Protein AF-0000000080922733 (afdb_homodimer)

Radius of gyration: 19.93 Å; Cα contacts (8 Å, |Δi|>4): 270; chains: 2; bounding box: 51×80×42 Å

Organism: Vigna mungo (NCBI:txid3915)

Structure (mmCIF, N/CA/C/O backbone):
data_AF-0000000080922733-model_v1
#
loop_
_entity.id
_entity.type
_entity.pdbx_description
1 polymer 'Uncharacterized protein'
#
loop_
_atom_site.group_PDB
_atom_site.id
_atom_site.type_symbol
_atom_site.label_atom_id
_atom_site.label_alt_id
_atom_site.label_comp_id
_atom_site.label_asym_id
_atom_site.label_entity_id
_atom_site.label_seq_id
_atom_site.pdbx_PDB_ins_code
_atom_site.Cartn_x
_atom_site.Cartn_y
_atom_site.Cartn_z
_atom_site.occupancy
_atom_site.B_iso_or_equiv
_atom_site.auth_seq_id
_atom_site.auth_comp_id
_atom_site.auth_asym_id
_atom_site.auth_atom_id
_atom_site.pdbx_PDB_model_num
ATOM 1 N N . MET A 1 1 ? 20.281 39.688 25.516 1 29.5 1 MET A N 1
ATOM 2 C CA . MET A 1 1 ? 20.906 38.844 24.5 1 29.5 1 MET A CA 1
ATOM 3 C C . MET A 1 1 ? 20.141 37.531 24.344 1 29.5 1 MET A C 1
ATOM 5 O O . MET A 1 1 ? 20.609 36.594 23.656 1 29.5 1 MET A O 1
ATOM 9 N N . SER A 1 2 ? 19.109 37.156 25.078 1 28.48 2 SER A N 1
ATOM 10 C CA . SER A 1 2 ? 18.578 35.938 25.703 1 28.48 2 SER A CA 1
ATOM 11 C C . SER A 1 2 ? 17.719 35.156 24.719 1 28.48 2 SER A C 1
ATOM 13 O O . SER A 1 2 ? 17.828 33.938 24.609 1 28.48 2 SER A O 1
ATOM 15 N N . ASP A 1 3 ? 16.438 35.531 24.484 1 32.59 3 ASP A N 1
ATOM 16 C CA . ASP A 1 3 ? 15.188 34.844 24.172 1 32.59 3 ASP A CA 1
ATOM 17 C C . ASP A 1 3 ? 15.164 34.406 22.703 1 32.59 3 ASP A C 1
ATOM 19 O O . ASP A 1 3 ? 14.141 33.906 22.219 1 32.59 3 ASP A O 1
ATOM 23 N N . LEU A 1 4 ? 15.891 35.062 21.812 1 34.03 4 LEU A N 1
ATOM 24 C CA . LEU A 1 4 ? 15.945 34.875 20.359 1 34.03 4 LEU A CA 1
ATOM 25 C C . LEU A 1 4 ? 16.406 33.469 20.016 1 34.03 4 LEU A C 1
ATOM 27 O O . LEU A 1 4 ? 16.297 33.031 18.859 1 34.03 4 LEU A O 1
ATOM 31 N N . ASP A 1 5 ? 17.266 32.812 20.828 1 32.41 5 ASP A N 1
ATOM 32 C CA . ASP A 1 5 ? 17.938 31.562 20.5 1 32.41 5 ASP A CA 1
ATOM 33 C C . ASP A 1 5 ? 16.938 30.422 20.359 1 32.41 5 ASP A C 1
ATOM 35 O O . ASP A 1 5 ? 17.312 29.312 19.984 1 32.41 5 ASP A O 1
ATOM 39 N N . LYS A 1 6 ? 15.875 30.469 21.188 1 32.25 6 LYS A N 1
ATOM 40 C CA . LYS A 1 6 ? 14.992 29.312 21.25 1 32.25 6 LYS A CA 1
ATOM 41 C C . LYS A 1 6 ? 14.266 29.094 19.922 1 32.25 6 LYS A C 1
ATOM 43 O O . LYS A 1 6 ? 13.469 28.156 19.781 1 32.25 6 LYS A O 1
ATOM 48 N N . ARG A 1 7 ? 13.945 30.094 19.203 1 32.66 7 ARG A N 1
ATOM 49 C CA . ARG A 1 7 ? 13.07 30.031 18.047 1 32.66 7 ARG A CA 1
ATOM 50 C C . ARG A 1 7 ? 13.688 29.188 16.938 1 32.66 7 ARG A C 1
ATOM 52 O O . ARG A 1 7 ? 13.047 28.922 15.914 1 32.66 7 ARG A O 1
ATOM 59 N N . HIS A 1 8 ? 14.961 29.172 16.719 1 32.12 8 HIS A N 1
ATOM 60 C CA . HIS A 1 8 ? 15.617 28.656 15.523 1 32.12 8 HIS A CA 1
ATOM 61 C C . HIS A 1 8 ? 15.484 27.141 15.438 1 32.12 8 HIS A C 1
ATOM 63 O O . HIS A 1 8 ? 15.398 26.578 14.3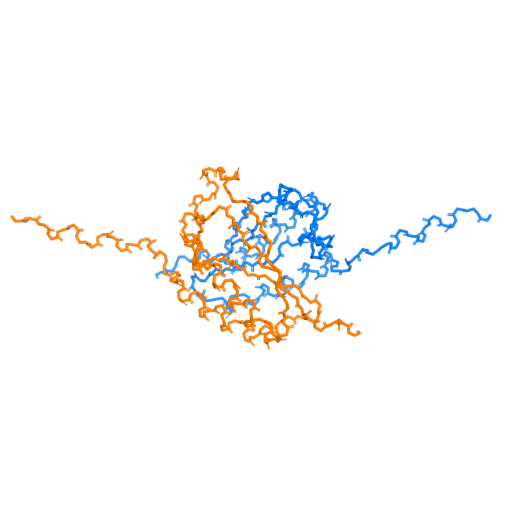44 1 32.12 8 HIS A O 1
ATOM 69 N N . GLU A 1 9 ? 15.953 26.438 16.516 1 30.59 9 GLU A N 1
ATOM 70 C CA . GLU A 1 9 ? 16.406 25.062 16.328 1 30.59 9 GLU A CA 1
ATOM 71 C C . GLU A 1 9 ? 15.242 24.156 15.961 1 30.59 9 GLU A C 1
ATOM 73 O O . GLU A 1 9 ? 15.398 22.938 15.898 1 30.59 9 GLU A O 1
ATOM 78 N N . LEU A 1 10 ? 14.039 24.484 16.375 1 28.78 10 LEU A N 1
ATOM 79 C CA . LEU A 1 10 ? 12.891 23.641 16.094 1 28.78 10 LEU A CA 1
ATOM 80 C C . LEU A 1 10 ? 12.766 23.359 14.594 1 28.78 10 LEU A C 1
ATOM 82 O O . LEU A 1 10 ? 11.719 22.922 14.125 1 28.78 10 LEU 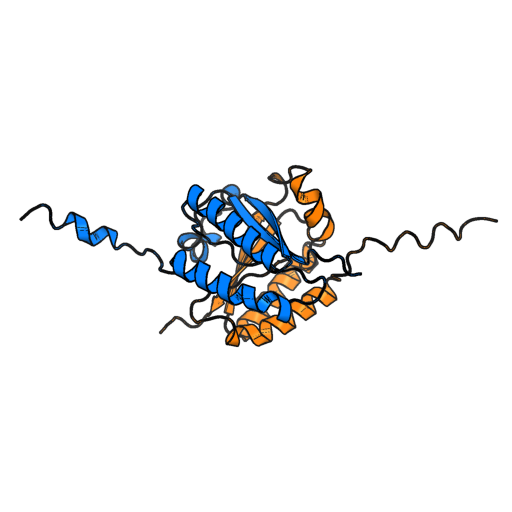A O 1
ATOM 86 N N . CYS A 1 11 ? 13.578 24.078 13.766 1 29.03 11 CYS A N 1
ATOM 87 C CA . CYS A 1 11 ? 13.57 23.844 12.328 1 29.03 11 CYS A CA 1
ATOM 88 C C . CYS A 1 11 ? 13.719 22.344 12.031 1 29.03 11 CYS A C 1
ATOM 90 O O . CYS A 1 11 ? 14.172 21.969 10.953 1 29.03 11 CYS A O 1
ATOM 92 N N . SER A 1 12 ? 14.078 21.656 13.188 1 30.2 12 SER A N 1
ATOM 93 C CA . SER A 1 12 ? 14.43 20.266 12.914 1 30.2 12 SER A CA 1
ATOM 94 C C . SER A 1 12 ? 13.711 19.75 11.68 1 30.2 12 SER A C 1
ATOM 96 O O . SER A 1 12 ? 12.703 20.312 11.25 1 30.2 12 SER A O 1
ATOM 98 N N . GLY A 1 13 ? 14.398 18.609 11.109 1 31.47 13 GLY A N 1
ATOM 99 C CA . GLY A 1 13 ? 14.297 17.656 10.023 1 31.47 13 GLY A CA 1
ATOM 100 C C . GLY A 1 13 ? 12.867 17.188 9.766 1 31.47 13 GLY A C 1
ATOM 101 O O . GLY A 1 13 ? 12.43 16.188 10.32 1 31.47 13 GLY A O 1
ATOM 102 N N . ILE A 1 14 ? 11.992 18 10.016 1 32.88 14 ILE A N 1
ATOM 103 C CA . ILE A 1 14 ? 10.656 17.75 9.484 1 32.88 14 ILE A CA 1
ATOM 104 C C . ILE A 1 14 ? 10.766 17.125 8.094 1 32.88 14 ILE A C 1
ATOM 106 O O . ILE A 1 14 ? 11.273 17.75 7.16 1 32.88 14 ILE A O 1
ATOM 110 N N . PHE A 1 15 ? 11.484 16.016 7.914 1 33.19 15 PHE A N 1
ATOM 111 C CA . PHE A 1 15 ? 11.445 15.289 6.648 1 33.19 15 PHE A CA 1
ATOM 112 C C . PHE A 1 15 ? 10.211 15.68 5.84 1 33.19 15 PHE A C 1
ATOM 114 O O . PHE A 1 15 ? 9.086 15.617 6.34 1 33.19 15 PHE A O 1
ATOM 121 N N . PHE A 1 16 ? 10.242 16.812 5.168 1 39 16 PHE A N 1
ATOM 122 C CA . PHE A 1 16 ? 9.461 17.469 4.129 1 39 16 PHE A CA 1
ATOM 123 C C . PHE A 1 16 ? 8.594 16.453 3.381 1 39 16 PHE A C 1
ATOM 125 O O . PHE A 1 16 ? 8.016 16.781 2.346 1 39 16 PHE A O 1
ATOM 132 N N . ASP A 1 17 ? 8.836 15.164 3.34 1 44.12 17 ASP A N 1
ATOM 133 C CA . ASP A 1 17 ? 7.641 14.602 2.715 1 44.12 17 ASP A CA 1
ATOM 134 C C . ASP A 1 17 ? 6.371 15.164 3.348 1 44.12 17 ASP A C 1
ATOM 136 O O . ASP A 1 17 ? 5.941 14.703 4.406 1 44.12 17 ASP A O 1
ATOM 140 N N . THR A 1 18 ? 6.402 16.531 3.635 1 52.38 18 THR A N 1
ATOM 141 C CA . THR A 1 18 ? 5.352 17.297 4.305 1 52.38 18 THR A CA 1
ATOM 142 C C . THR A 1 18 ? 3.994 16.625 4.113 1 52.38 18 THR A C 1
ATOM 144 O O . THR A 1 18 ? 3.807 15.844 3.178 1 52.38 18 THR A O 1
ATOM 147 N N . TYR A 1 19 ? 3.369 16.312 5.129 1 62.69 19 TYR A N 1
ATOM 148 C CA . TYR A 1 19 ? 2.012 15.781 5.141 1 62.69 19 TYR A CA 1
ATOM 149 C C . TYR A 1 19 ? 1.161 16.438 4.055 1 62.69 19 TYR A C 1
ATOM 151 O O . TYR A 1 19 ? 0.518 15.742 3.264 1 62.69 19 TYR A O 1
ATOM 159 N N . GLY A 1 20 ? 1.438 17.734 3.971 1 70.06 20 GLY A N 1
ATOM 160 C CA . GLY A 1 20 ? 0.595 18.406 3 1 70.06 20 GLY A CA 1
ATOM 161 C C . GLY A 1 20 ? 0.943 18.062 1.564 1 70.06 20 GLY A C 1
ATOM 162 O O . GLY A 1 20 ? 0.058 17.781 0.757 1 70.06 20 GLY A O 1
ATOM 163 N N . GLU A 1 21 ? 2.277 18.031 1.292 1 78.62 21 GLU A N 1
ATOM 164 C CA . GLU A 1 21 ? 2.691 17.734 -0.076 1 78.62 21 GLU A CA 1
ATOM 165 C C . GLU A 1 21 ? 2.357 16.297 -0.455 1 78.62 21 GLU A C 1
ATOM 167 O O . GLU A 1 21 ? 1.939 16.031 -1.583 1 78.62 21 GLU A O 1
ATOM 172 N N . TYR A 1 22 ? 2.502 15.406 0.479 1 85.56 22 TYR A N 1
ATOM 173 C CA . TYR A 1 22 ? 2.211 14.008 0.198 1 85.56 22 TYR A CA 1
ATOM 174 C C . TYR A 1 22 ? 0.722 13.805 -0.059 1 85.56 22 TYR A C 1
ATOM 176 O O . TYR A 1 22 ? 0.339 13.125 -1.019 1 85.56 22 TYR A O 1
ATOM 184 N N . TYR A 1 23 ? -0.026 14.484 0.727 1 90.94 23 TYR A N 1
ATOM 185 C CA . TYR A 1 23 ? -1.468 14.391 0.534 1 90.94 23 TYR A CA 1
ATOM 186 C C . TYR A 1 23 ? -1.872 14.906 -0.841 1 90.94 23 TYR A C 1
ATOM 188 O O . TYR A 1 23 ? -2.668 14.273 -1.54 1 90.94 23 TYR A O 1
ATOM 196 N N . ASP A 1 24 ? -1.317 16.031 -1.16 1 90.62 24 ASP A N 1
ATOM 197 C CA . ASP A 1 24 ? -1.648 16.625 -2.455 1 90.62 24 ASP A CA 1
ATOM 198 C C . ASP A 1 24 ? -1.228 15.703 -3.6 1 90.62 24 ASP A C 1
ATOM 200 O O . ASP A 1 24 ? -1.956 15.555 -4.582 1 90.62 24 ASP A O 1
ATOM 204 N N . ASP A 1 25 ? -0.077 15.133 -3.5 1 88.06 25 ASP A N 1
ATOM 205 C CA . ASP A 1 25 ? 0.406 14.203 -4.516 1 88.06 25 ASP A CA 1
ATOM 206 C C . ASP A 1 25 ? -0.518 12.992 -4.633 1 88.06 25 ASP A C 1
ATOM 208 O O . ASP A 1 25 ? -0.833 12.547 -5.738 1 88.06 25 ASP A O 1
ATOM 212 N N . LEU A 1 26 ? -0.953 12.438 -3.516 1 92 26 LEU A N 1
ATOM 213 C CA . LEU A 1 26 ? -1.878 11.305 -3.502 1 92 26 LEU A CA 1
ATOM 214 C C . LEU A 1 26 ? -3.201 11.68 -4.16 1 92 26 LEU A C 1
ATOM 216 O O . LEU A 1 26 ? -3.727 10.93 -4.984 1 92 26 LEU A O 1
ATOM 220 N N . ARG A 1 27 ? -3.643 12.828 -3.797 1 92.69 27 ARG A N 1
ATOM 221 C CA . ARG A 1 27 ? -4.914 13.297 -4.34 1 92.69 27 ARG A CA 1
ATOM 222 C C . ARG A 1 27 ? -4.84 13.453 -5.855 1 92.69 27 ARG A C 1
ATOM 224 O O . ARG A 1 27 ? -5.758 13.039 -6.57 1 92.69 27 ARG A O 1
ATOM 231 N N . GLU A 1 28 ? -3.809 14.047 -6.32 1 91.25 28 GLU A N 1
ATOM 232 C CA . GLU A 1 28 ? -3.621 14.203 -7.758 1 91.25 28 GLU A CA 1
ATOM 233 C C . GLU A 1 28 ? -3.555 12.844 -8.453 1 91.25 28 GLU A C 1
ATOM 235 O O . GLU A 1 28 ? -4.184 12.641 -9.492 1 91.25 28 GLU A O 1
ATOM 240 N N . PHE A 1 29 ? -2.795 11.953 -7.953 1 91.06 29 PHE A N 1
ATOM 241 C CA . PHE A 1 29 ? -2.701 10.617 -8.523 1 91.06 29 PHE A CA 1
ATOM 242 C C . PHE A 1 29 ? -4.07 9.953 -8.586 1 91.06 29 PHE A C 1
ATOM 244 O O . PHE A 1 29 ? -4.418 9.32 -9.586 1 91.06 29 PHE A O 1
ATOM 251 N N . HIS A 1 30 ? -4.844 10.102 -7.52 1 94.75 30 HIS A N 1
ATOM 252 C CA . HIS A 1 30 ? -6.133 9.422 -7.414 1 94.75 30 HIS A CA 1
ATOM 253 C C . HIS A 1 30 ? -7.094 9.898 -8.5 1 94.75 30 HIS A C 1
ATOM 255 O O . HIS A 1 30 ? -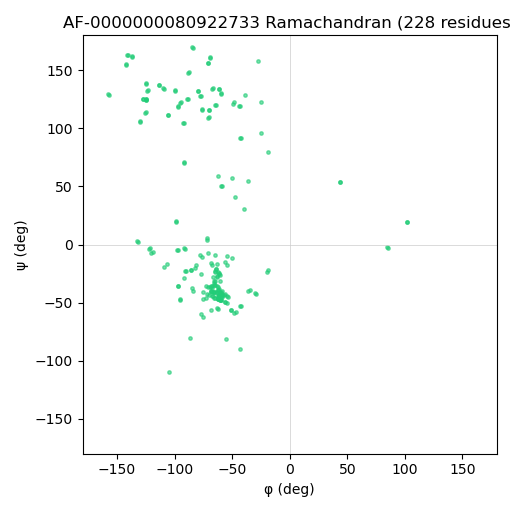7.953 9.133 -8.945 1 94.75 30 HIS A O 1
ATOM 261 N N . GLN A 1 31 ? -6.914 11.109 -8.961 1 94.81 31 GLN A N 1
ATOM 262 C CA . GLN A 1 31 ? -7.75 11.594 -10.055 1 94.81 31 GLN A CA 1
ATOM 263 C C . GLN A 1 31 ? -7.562 10.734 -11.305 1 94.81 31 GLN A C 1
ATOM 265 O O . GLN A 1 31 ? -8.469 10.633 -12.133 1 94.81 31 GLN A O 1
ATOM 270 N N . HIS A 1 32 ? -6.445 10.086 -11.445 1 91.62 32 HIS A N 1
ATOM 271 C CA . HIS A 1 32 ? -6.141 9.266 -12.617 1 91.62 32 HIS A CA 1
ATOM 272 C C . HIS A 1 32 ? -6.422 7.793 -12.344 1 91.62 32 HIS A C 1
ATOM 274 O O . HIS A 1 32 ? -6.363 6.969 -13.25 1 91.62 32 HIS A O 1
ATOM 280 N N . LEU A 1 33 ? -6.777 7.457 -11.18 1 92.19 33 LEU A N 1
ATOM 281 C CA . LEU A 1 33 ? -6.957 6.07 -10.766 1 92.19 33 LEU A CA 1
ATOM 282 C C . LEU A 1 33 ? -8.016 5.383 -11.617 1 92.19 33 LEU A C 1
ATOM 284 O O . LEU A 1 33 ? -7.824 4.25 -12.07 1 92.19 33 LEU A O 1
ATOM 288 N N . PRO A 1 34 ? -9.148 6.016 -11.977 1 92.5 34 PRO A N 1
ATOM 289 C CA . PRO A 1 34 ? -10.172 5.359 -12.789 1 92.5 34 PRO A CA 1
ATOM 290 C C . PRO A 1 34 ? -9.664 4.949 -14.172 1 92.5 34 PRO A C 1
ATOM 292 O O . PRO A 1 34 ? -10.18 3.998 -14.766 1 92.5 34 PRO A O 1
ATOM 295 N N . THR A 1 35 ? -8.617 5.621 -14.664 1 91.31 35 THR A N 1
ATOM 296 C CA . THR A 1 35 ? -8.055 5.301 -15.969 1 91.31 35 THR A CA 1
ATOM 297 C C . THR A 1 35 ? -6.938 4.266 -15.836 1 91.31 35 THR A C 1
ATOM 299 O O . THR A 1 35 ? -6.672 3.51 -16.766 1 91.31 35 THR A O 1
ATOM 302 N N . LEU A 1 36 ? -6.391 4.18 -14.742 1 87.31 36 LEU A N 1
ATOM 303 C CA . LEU A 1 36 ? -5.207 3.346 -14.555 1 87.31 36 LEU A CA 1
ATOM 304 C C . LEU A 1 36 ? -5.586 1.979 -14 1 87.31 36 LEU A C 1
ATOM 306 O O . LEU A 1 36 ? -4.996 0.963 -14.367 1 87.31 36 LEU A O 1
ATOM 310 N N . LEU A 1 37 ? -6.598 1.971 -13.148 1 87.38 37 LEU A N 1
ATOM 311 C CA . LEU A 1 37 ? -6.965 0.719 -12.492 1 87.38 37 LEU A CA 1
ATOM 312 C C . LEU A 1 37 ? -7.984 -0.051 -13.32 1 87.38 37 LEU A C 1
ATOM 314 O O . LEU A 1 37 ? -9.031 0.488 -13.68 1 87.38 37 LEU A O 1
ATOM 318 N N . LYS A 1 38 ? -7.676 -1.231 -13.602 1 83.06 38 LYS A N 1
ATOM 319 C CA . LYS A 1 38 ? -8.602 -2.07 -14.352 1 83.06 38 LYS A CA 1
ATOM 320 C C . LYS A 1 38 ? -9.828 -2.432 -13.516 1 83.06 38 LYS A C 1
ATOM 322 O O . LYS A 1 38 ? -9.758 -2.443 -12.281 1 83.06 38 LYS A O 1
ATOM 327 N N . PRO A 1 39 ? -10.898 -2.848 -14.219 1 81.88 39 PRO A N 1
ATOM 328 C CA . PRO A 1 39 ? -12.055 -3.33 -13.461 1 81.88 39 PRO A CA 1
ATOM 329 C C . PRO A 1 39 ? -11.711 -4.527 -12.57 1 81.88 39 PRO A C 1
ATOM 331 O O . PRO A 1 39 ? -11.031 -5.457 -13.016 1 81.88 39 PRO A O 1
ATOM 334 N N . GLY A 1 40 ? -12.086 -4.387 -11.391 1 77.44 40 GLY A N 1
ATOM 335 C CA . GLY A 1 40 ? -11.828 -5.473 -10.461 1 77.44 40 GLY A CA 1
ATOM 336 C C . GLY A 1 40 ? -10.453 -5.41 -9.836 1 77.44 40 GLY A C 1
ATOM 337 O O . GLY A 1 40 ? -10.102 -6.254 -9 1 77.44 40 GLY A O 1
ATOM 338 N N . GLY A 1 41 ? -9.742 -4.398 -10.312 1 81.69 41 GLY A N 1
ATOM 339 C CA . GLY A 1 41 ? -8.398 -4.262 -9.766 1 81.69 41 GLY A CA 1
ATOM 340 C C . GLY A 1 41 ? -8.383 -3.791 -8.328 1 81.69 41 GLY A C 1
ATOM 341 O O . GLY A 1 41 ? -9.367 -3.223 -7.844 1 81.69 41 GLY A O 1
ATOM 342 N N . ILE A 1 42 ? -7.258 -4.117 -7.59 1 87.06 42 ILE A N 1
ATOM 343 C CA . ILE A 1 42 ? -7.031 -3.701 -6.211 1 87.06 42 ILE A CA 1
ATOM 344 C C . ILE A 1 42 ? -5.918 -2.66 -6.164 1 87.06 42 ILE A C 1
ATOM 346 O O . ILE A 1 42 ? -4.902 -2.797 -6.852 1 87.06 42 ILE A O 1
ATOM 350 N N . TYR A 1 43 ? -6.211 -1.671 -5.434 1 90.38 43 TYR A N 1
ATOM 351 C CA . TYR A 1 43 ? -5.258 -0.576 -5.309 1 90.38 43 TYR A CA 1
ATOM 352 C C . TYR A 1 43 ? -4.914 -0.314 -3.846 1 90.38 43 TYR A C 1
ATOM 354 O O . TYR A 1 43 ? -5.785 -0.397 -2.973 1 90.38 43 TYR A O 1
ATOM 362 N N . SER A 1 44 ? -3.631 -0.059 -3.561 1 93.81 44 SER A N 1
ATOM 363 C CA . SER A 1 44 ? -3.137 0.405 -2.27 1 93.81 44 SER A CA 1
ATOM 364 C C . SER A 1 44 ? -2.098 1.509 -2.438 1 93.81 44 SER A C 1
ATOM 366 O O . SER A 1 44 ? -1.642 1.773 -3.553 1 93.81 44 SER A O 1
ATOM 368 N N . PHE A 1 45 ? -1.87 2.225 -1.433 1 93.56 45 PHE A N 1
ATOM 369 C CA . PHE A 1 45 ? -0.857 3.271 -1.397 1 93.56 45 PHE A CA 1
ATOM 370 C C . PHE A 1 45 ? -0.137 3.283 -0.054 1 93.56 45 PHE A C 1
ATOM 372 O O . PHE A 1 45 ? -0.581 2.643 0.9 1 93.56 45 PHE A O 1
ATOM 379 N N . PHE A 1 46 ? 1.011 3.941 -0.014 1 92.56 46 PHE A N 1
ATOM 380 C CA . PHE A 1 46 ? 1.697 4.086 1.264 1 92.56 46 PHE A CA 1
ATOM 381 C C . PHE A 1 46 ? 0.939 5.039 2.18 1 92.56 46 PHE A C 1
ATOM 383 O O . PHE A 1 46 ? 0.808 6.227 1.877 1 92.56 46 PHE A O 1
ATOM 390 N N . ASN A 1 47 ? 0.499 4.473 3.229 1 92.62 47 ASN A N 1
ATOM 391 C CA . ASN A 1 47 ? -0.284 5.293 4.148 1 92.62 47 ASN A CA 1
ATOM 392 C C . ASN A 1 47 ? 0.595 5.922 5.227 1 92.62 47 ASN A C 1
ATOM 394 O O . ASN A 1 47 ? 0.491 5.574 6.402 1 92.62 47 ASN A O 1
ATOM 398 N N . GLY A 1 48 ? 1.376 6.879 4.727 1 89 48 GLY A N 1
ATOM 399 C CA . GLY A 1 48 ? 2.236 7.633 5.629 1 89 48 GLY A CA 1
ATOM 400 C C . GLY A 1 48 ? 1.654 8.977 6.023 1 89 48 GLY A C 1
ATOM 401 O O . GLY A 1 48 ? 2.389 9.883 6.418 1 89 48 GLY A O 1
ATOM 402 N N . LEU A 1 49 ? 0.317 9.141 5.871 1 91.44 49 LEU A N 1
ATOM 403 C CA . LEU A 1 49 ? -0.335 10.406 6.176 1 91.44 49 LEU A CA 1
ATOM 404 C C . LEU A 1 49 ? -0.231 10.727 7.664 1 91.44 49 LEU A C 1
ATOM 406 O O . LEU A 1 49 ? -0.75 9.984 8.5 1 91.44 49 LEU A O 1
ATOM 410 N N . CYS A 1 50 ? 0.386 11.828 7.992 1 89.19 50 CYS A N 1
ATOM 411 C CA . CYS A 1 50 ? 0.57 12.266 9.375 1 89.19 50 CYS A CA 1
ATOM 412 C C . CYS A 1 50 ? 0.998 11.102 10.258 1 89.19 50 CYS A C 1
ATOM 414 O O . CYS A 1 50 ? 0.411 10.867 11.312 1 89.19 50 CYS A O 1
ATOM 416 N N . GLY A 1 51 ? 2.025 10.398 9.938 1 85.69 51 GLY A N 1
ATOM 417 C CA . GLY A 1 51 ? 2.451 9.141 10.539 1 85.69 51 GLY A CA 1
ATOM 418 C C . GLY A 1 51 ? 3.014 9.312 11.938 1 85.69 51 GLY A C 1
ATOM 419 O O . GLY A 1 51 ? 3.398 8.336 12.578 1 85.69 51 GLY A O 1
ATOM 420 N N . SER A 1 52 ? 2.99 10.508 12.5 1 84.5 52 SER A N 1
ATOM 421 C CA . SER A 1 52 ? 3.486 10.742 13.852 1 84.5 52 SER A CA 1
ATOM 422 C C . SER A 1 52 ? 2.393 11.32 14.742 1 84.5 52 SER A C 1
ATOM 424 O O . SER A 1 52 ? 2.613 11.539 15.938 1 84.5 52 SER A O 1
ATOM 426 N N . ASN A 1 53 ? 1.275 11.555 14.141 1 89.75 53 ASN A N 1
ATOM 427 C CA . ASN A 1 53 ? 0.142 12.117 14.867 1 89.75 53 ASN A CA 1
ATOM 428 C C . ASN A 1 53 ? -1.132 11.312 14.633 1 89.75 53 ASN A C 1
ATOM 430 O O . ASN A 1 53 ? -1.762 11.438 13.578 1 89.75 53 ASN A O 1
ATOM 434 N N . ALA A 1 54 ? -1.538 10.578 15.586 1 90.31 54 ALA A N 1
ATOM 435 C CA . ALA A 1 54 ? -2.639 9.625 15.453 1 90.31 54 ALA A CA 1
ATOM 436 C C . ALA A 1 54 ? -3.936 10.336 15.078 1 90.31 54 ALA A C 1
ATOM 438 O O . ALA A 1 54 ? -4.699 9.844 14.242 1 90.31 54 ALA A O 1
ATOM 439 N N . PHE A 1 55 ? -4.137 11.516 15.766 1 93.38 55 PHE A N 1
ATOM 440 C CA . PHE A 1 55 ? -5.375 12.25 15.516 1 93.38 55 PHE A CA 1
ATOM 441 C C . PHE A 1 55 ? -5.457 12.688 14.062 1 93.38 55 PHE A C 1
ATOM 443 O O . PHE A 1 55 ? -6.43 12.375 13.367 1 93.38 55 PHE A O 1
ATOM 450 N N . PHE A 1 56 ? -4.445 13.406 13.578 1 92.25 56 PHE A N 1
ATOM 451 C CA . PHE A 1 56 ? -4.453 13.898 12.203 1 92.25 56 PHE A CA 1
ATOM 452 C C . PHE A 1 56 ? -4.398 12.742 11.211 1 92.25 56 PHE A C 1
ATOM 454 O O . PHE A 1 56 ? -5 12.812 10.141 1 92.25 56 PHE A O 1
ATOM 461 N N . HIS A 1 57 ? -3.764 11.664 11.57 1 93.56 57 HIS A N 1
ATOM 462 C CA . HIS A 1 57 ? -3.684 10.508 10.688 1 93.56 57 HIS A CA 1
ATOM 463 C C . HIS A 1 57 ? -5.07 9.93 10.406 1 93.56 57 HIS A C 1
ATOM 465 O O . HIS A 1 57 ? -5.43 9.703 9.25 1 93.56 57 HIS A O 1
ATOM 471 N N . VAL A 1 58 ? -5.875 9.758 11.422 1 94.5 58 VAL A N 1
ATOM 472 C CA . VAL A 1 58 ? -7.207 9.18 11.281 1 94.5 58 VAL A CA 1
ATOM 473 C C . VAL A 1 58 ? -8.094 10.117 10.461 1 94.5 58 VAL A C 1
ATOM 475 O O . VAL A 1 58 ? -8.836 9.672 9.586 1 94.5 58 VAL A O 1
ATOM 478 N N . VAL A 1 59 ? -7.941 11.375 10.742 1 95.19 59 VAL A N 1
ATOM 479 C CA . VAL A 1 59 ? -8.719 12.344 9.984 1 95.19 59 VAL A CA 1
ATOM 480 C C . VAL A 1 59 ? -8.383 12.242 8.5 1 95.19 59 VAL A C 1
ATOM 482 O O . VAL A 1 59 ? -9.273 12.172 7.656 1 95.19 59 VAL A O 1
ATOM 485 N N . TYR A 1 60 ? -7.137 12.203 8.18 1 95.31 60 TYR A N 1
ATOM 486 C CA . TYR A 1 60 ? -6.715 12.148 6.781 1 95.31 60 TYR A CA 1
ATOM 487 C C . TYR A 1 60 ? -7.094 10.812 6.148 1 95.31 60 TYR A C 1
ATOM 489 O O . TYR A 1 60 ? -7.477 10.766 4.98 1 95.31 60 TYR A O 1
ATOM 497 N N . CYS A 1 61 ? -6.953 9.719 6.875 1 95.69 61 CYS A N 1
ATOM 498 C CA . CYS A 1 61 ? -7.414 8.445 6.348 1 95.69 61 CYS A CA 1
ATOM 499 C C . CYS A 1 61 ? -8.875 8.523 5.922 1 95.69 61 CYS A C 1
ATOM 501 O O . CYS A 1 61 ? -9.234 8.07 4.832 1 95.69 61 CYS A O 1
ATOM 503 N N . HIS A 1 62 ? -9.672 9.125 6.746 1 96.69 62 HIS A N 1
ATOM 504 C CA . HIS A 1 62 ? -11.094 9.258 6.434 1 96.69 62 HIS A CA 1
ATOM 505 C C . HIS A 1 62 ? -11.312 10.18 5.242 1 96.69 62 HIS A C 1
ATOM 507 O O . HIS A 1 62 ? -12.125 9.883 4.363 1 96.69 62 HIS A O 1
ATOM 513 N N . LEU A 1 63 ? -10.617 11.273 5.25 1 96.81 63 LEU A N 1
ATOM 514 C CA . LEU A 1 63 ? -10.711 12.211 4.137 1 96.81 63 LEU A CA 1
ATOM 515 C C . LEU A 1 63 ? -10.375 11.523 2.818 1 96.81 63 LEU A C 1
ATOM 517 O O . LEU A 1 63 ? -11.125 11.633 1.846 1 96.81 63 LEU A O 1
ATOM 521 N N . VAL A 1 64 ? -9.297 10.828 2.775 1 96.56 64 VAL A N 1
ATOM 522 C CA . VAL A 1 64 ? -8.852 10.148 1.563 1 96.56 64 VAL A CA 1
ATOM 523 C C . VAL A 1 64 ? -9.859 9.07 1.169 1 96.56 64 VAL A C 1
ATOM 525 O O . VAL A 1 64 ? -10.172 8.914 -0.012 1 96.56 64 VAL A O 1
ATOM 528 N N . SER A 1 65 ? -10.383 8.328 2.125 1 97 65 SER A N 1
ATOM 529 C CA . SER A 1 65 ? -11.391 7.316 1.858 1 97 65 SER A CA 1
ATOM 530 C C . SER A 1 65 ? -12.625 7.926 1.198 1 97 65 SER A C 1
ATOM 532 O O . SER A 1 65 ? -13.156 7.371 0.233 1 97 65 SER A O 1
ATOM 534 N N . LEU A 1 66 ? -13 9.047 1.731 1 97.5 66 LEU A N 1
ATOM 535 C CA . LEU A 1 66 ? -14.156 9.734 1.175 1 97.5 66 LEU A CA 1
ATOM 536 C C . LEU A 1 66 ? -13.883 10.203 -0.249 1 97.5 66 LEU A C 1
ATOM 538 O O . LEU A 1 66 ? -14.734 10.07 -1.129 1 97.5 66 LEU A O 1
ATOM 542 N N . GLU A 1 67 ? -12.758 10.797 -0.479 1 97.69 67 GLU A N 1
ATOM 543 C CA . GLU A 1 67 ? -12.383 11.25 -1.814 1 97.69 67 GLU A CA 1
ATOM 544 C C . GLU A 1 67 ? -12.352 10.086 -2.803 1 97.69 67 GLU A C 1
ATOM 546 O O . GLU A 1 67 ? -12.82 10.219 -3.936 1 97.69 67 GLU A O 1
ATOM 551 N N . LEU A 1 68 ? -11.781 8.992 -2.441 1 97.19 68 LEU A N 1
ATOM 552 C CA . LEU A 1 68 ? -11.742 7.812 -3.295 1 97.19 68 LEU A CA 1
ATOM 553 C C . LEU A 1 68 ? -13.148 7.289 -3.566 1 97.19 68 LEU A C 1
ATOM 555 O O . LEU A 1 68 ? -13.445 6.832 -4.672 1 97.19 68 LEU A O 1
ATOM 559 N N . GLU A 1 69 ? -14 7.398 -2.549 1 97.19 69 GLU A N 1
ATOM 560 C CA . GLU A 1 69 ? -15.391 6.988 -2.73 1 97.19 69 GLU A CA 1
ATOM 561 C C . GLU A 1 69 ? -16.078 7.832 -3.801 1 97.19 69 GLU A C 1
ATOM 563 O O . GLU A 1 69 ? -16.844 7.309 -4.609 1 97.19 69 GLU A O 1
ATOM 568 N N . ASN A 1 70 ? -15.758 9.078 -3.789 1 97 70 ASN A N 1
ATOM 569 C CA . ASN A 1 70 ? -16.312 9.984 -4.793 1 97 70 ASN A CA 1
ATOM 570 C C . ASN A 1 70 ? -15.836 9.617 -6.199 1 97 70 ASN A C 1
ATOM 572 O O . ASN A 1 70 ? -16.484 9.961 -7.184 1 97 70 ASN A O 1
ATOM 576 N N . LEU A 1 71 ? -14.75 8.953 -6.27 1 96.06 71 LEU A N 1
ATOM 577 C CA . LEU A 1 71 ? -14.219 8.508 -7.551 1 96.06 71 LEU A CA 1
ATOM 578 C C . LEU A 1 71 ? -14.719 7.102 -7.883 1 96.06 71 LEU A C 1
ATOM 580 O O . LEU A 1 71 ? -14.367 6.543 -8.922 1 96.06 71 LEU A O 1
ATOM 584 N N . GLY A 1 72 ? -15.484 6.453 -6.977 1 95.06 72 GLY A N 1
ATOM 585 C CA . GLY A 1 72 ? -16.078 5.156 -7.258 1 95.06 72 GLY A CA 1
ATOM 586 C C . GLY A 1 72 ? -15.328 4.008 -6.613 1 95.06 72 GLY A C 1
ATOM 587 O O . GLY A 1 72 ? -15.461 2.855 -7.035 1 95.06 72 GLY A O 1
ATOM 588 N N . TYR A 1 73 ? -14.516 4.277 -5.59 1 93.88 73 TYR A N 1
ATOM 589 C CA . TYR A 1 73 ? -13.742 3.229 -4.941 1 93.88 73 TYR A CA 1
ATOM 590 C C . TYR A 1 73 ? -14.039 3.176 -3.447 1 93.88 73 TYR A C 1
ATOM 592 O O . TYR A 1 73 ? -14.117 4.215 -2.787 1 93.88 73 TYR A O 1
ATOM 600 N N . SER A 1 74 ? -14.266 2.02 -2.998 1 93.25 74 SER A N 1
ATOM 601 C CA . SER A 1 74 ? -14.336 1.816 -1.556 1 93.25 74 SER A CA 1
ATOM 602 C C . SER A 1 74 ? -12.961 1.514 -0.973 1 93.25 74 SER A C 1
ATOM 604 O O . SER A 1 74 ? -12.125 0.896 -1.633 1 93.25 74 SER A O 1
ATOM 606 N N . 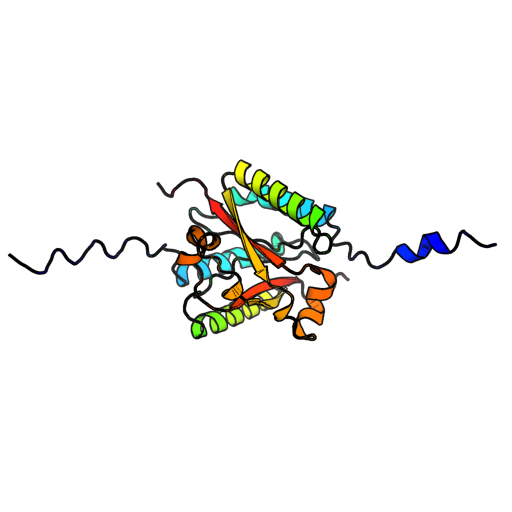THR A 1 75 ? -12.781 1.954 0.242 1 92.94 75 THR A N 1
ATOM 607 C CA . THR A 1 75 ? -11.5 1.753 0.901 1 92.94 75 THR A CA 1
ATOM 608 C C . THR A 1 75 ? -11.68 1.035 2.234 1 92.94 75 THR A C 1
ATOM 610 O O . THR A 1 75 ? -12.469 1.467 3.074 1 92.94 75 THR A O 1
ATOM 613 N N . GLN A 1 76 ? -11.016 -0.022 2.363 1 90.31 76 GLN A N 1
ATOM 614 C CA . GLN A 1 76 ? -10.852 -0.687 3.65 1 90.31 76 GLN A CA 1
ATOM 615 C C . GLN A 1 76 ? -9.5 -0.352 4.273 1 90.31 76 GLN A C 1
ATOM 617 O O . GLN A 1 76 ? -8.469 -0.408 3.602 1 90.31 76 GLN A O 1
ATOM 622 N N . LEU A 1 77 ? -9.547 -0.002 5.539 1 92.88 77 LEU A N 1
ATOM 623 C CA . LEU A 1 77 ? -8.328 0.242 6.297 1 92.88 77 LEU A CA 1
ATOM 624 C C . LEU A 1 77 ? -8.047 -0.904 7.262 1 92.88 77 LEU A C 1
ATOM 626 O O . LEU A 1 77 ? -8.703 -1.017 8.305 1 92.88 77 LEU A O 1
ATOM 630 N N . ILE A 1 78 ? -7.023 -1.597 6.961 1 87.75 78 ILE A N 1
ATOM 631 C CA . ILE A 1 78 ? -6.703 -2.77 7.77 1 87.75 78 ILE A CA 1
ATOM 632 C C . ILE A 1 78 ? -5.652 -2.406 8.812 1 87.75 78 ILE A C 1
ATOM 634 O O . ILE A 1 78 ? -4.523 -2.043 8.469 1 87.75 78 ILE A O 1
ATOM 638 N N . PRO A 1 79 ? -6.051 -2.566 10.023 1 90.44 79 PRO A N 1
ATOM 639 C CA . PRO A 1 79 ? -5.07 -2.248 11.07 1 90.44 79 PRO A CA 1
ATOM 640 C C . PRO A 1 79 ? -4.027 -3.348 11.25 1 90.44 79 PRO A C 1
ATOM 642 O O . PRO A 1 79 ? -4.383 -4.52 11.406 1 90.44 79 PRO A O 1
ATOM 645 N N . LEU A 1 80 ? -2.795 -2.961 11.203 1 88.06 80 LEU A N 1
ATOM 646 C CA . LEU A 1 80 ? -1.665 -3.855 11.438 1 88.06 80 LEU A CA 1
ATOM 647 C C . LEU A 1 80 ? -0.759 -3.312 12.539 1 88.06 80 LEU A C 1
ATOM 649 O O . LEU A 1 80 ? -0.294 -2.174 12.461 1 88.06 80 LEU A O 1
ATOM 653 N N . PRO A 1 81 ? -0.486 -4.047 13.539 1 86.25 81 PRO A N 1
ATOM 654 C CA . PRO A 1 81 ? 0.391 -3.562 14.602 1 86.25 81 PRO A CA 1
ATOM 655 C C . PRO A 1 81 ? 1.83 -3.355 14.141 1 86.25 81 PRO A C 1
ATOM 657 O O . PRO A 1 81 ? 2.344 -4.145 13.344 1 86.25 81 PRO A O 1
ATOM 660 N N . VAL A 1 82 ? 2.449 -2.234 14.492 1 80.88 82 VAL A N 1
ATOM 661 C CA . VAL A 1 82 ? 3.824 -1.896 14.141 1 80.88 82 VAL A CA 1
ATOM 662 C C . VAL A 1 82 ? 4.766 -2.287 15.273 1 80.88 82 VAL A C 1
ATOM 664 O O . VAL A 1 82 ? 5.93 -2.621 15.039 1 80.88 82 VAL A O 1
ATOM 667 N N . LYS A 1 83 ? 4.57 -2.016 16.578 1 64.56 83 LYS A N 1
ATOM 668 C CA . LYS A 1 83 ? 5.457 -2.16 17.719 1 64.56 83 LYS A CA 1
ATOM 669 C C . LYS A 1 83 ? 6.121 -3.533 17.734 1 64.56 83 LYS A C 1
ATOM 671 O O . LYS A 1 83 ? 7.305 -3.652 18.062 1 64.56 83 LYS A O 1
ATOM 676 N N . ASP A 1 84 ? 5.355 -4.551 17.781 1 54.59 84 ASP A N 1
ATOM 677 C CA . ASP A 1 84 ? 6.023 -5.793 18.156 1 54.59 84 ASP A CA 1
ATOM 678 C C . ASP A 1 84 ? 7.055 -6.203 17.109 1 54.59 84 ASP A C 1
ATOM 680 O O . ASP A 1 84 ? 7.762 -7.199 17.281 1 54.59 84 ASP A O 1
ATOM 684 N N . CYS A 1 85 ? 6.832 -5.68 16.047 1 47.94 85 CYS A N 1
ATOM 685 C CA . CYS A 1 85 ? 7.699 -6.203 14.992 1 47.94 85 CYS A CA 1
ATOM 686 C C . CYS A 1 85 ? 9.07 -5.535 15.031 1 47.94 85 CYS A C 1
ATOM 688 O O . CYS A 1 85 ? 9.883 -5.719 14.125 1 47.94 85 CYS A O 1
ATOM 690 N N . LEU A 1 86 ? 9.141 -4.359 15.742 1 44.56 86 LEU A N 1
ATOM 691 C CA . LEU A 1 86 ? 10.32 -3.537 15.477 1 44.56 86 LEU A CA 1
ATOM 692 C C . LEU A 1 86 ? 11.602 -4.309 15.781 1 44.56 86 LEU A C 1
ATOM 694 O O . LEU A 1 86 ? 11.914 -4.566 16.953 1 44.56 86 LEU A O 1
ATOM 698 N N . GLY A 1 87 ? 11.773 -5.348 15.359 1 42.41 87 GLY A N 1
ATOM 699 C CA . GLY A 1 87 ? 13.211 -5.414 15.547 1 42.41 87 GLY A CA 1
ATOM 700 C C . GLY A 1 87 ? 13.938 -4.184 15.023 1 42.41 87 GLY A C 1
ATOM 701 O O . GLY A 1 87 ? 13.43 -3.482 14.148 1 42.41 87 GLY A O 1
ATOM 702 N N . GLU A 1 88 ? 14.742 -3.389 15.914 1 44.47 88 GLU A N 1
ATOM 703 C CA . GLU A 1 88 ? 15.508 -2.15 15.797 1 44.47 88 GLU A CA 1
ATOM 704 C C . GLU A 1 88 ? 16.031 -1.963 14.375 1 44.47 88 GLU A C 1
ATOM 706 O O . GLU A 1 88 ? 16.047 -0.844 13.859 1 44.47 88 GLU A O 1
ATOM 711 N N . GLN A 1 89 ? 16.484 -2.926 13.805 1 48.22 89 GLN A N 1
ATOM 712 C CA . GLN A 1 89 ? 17.344 -2.717 12.648 1 48.22 89 GLN A CA 1
ATOM 713 C C . GLN A 1 89 ? 16.531 -2.512 11.375 1 48.22 89 GLN A C 1
ATOM 715 O O . GLN A 1 89 ? 16.922 -1.746 10.492 1 48.22 89 GLN A O 1
ATOM 720 N N . VAL A 1 90 ? 15.523 -3.24 11.266 1 46.72 90 VAL A N 1
ATOM 721 C CA . VAL A 1 90 ? 14.938 -3.271 9.93 1 46.72 90 VAL A CA 1
ATOM 722 C C . VAL A 1 90 ? 14.258 -1.939 9.633 1 46.72 90 VAL A C 1
ATOM 724 O O . VAL A 1 90 ? 14.141 -1.541 8.469 1 46.72 90 VAL A O 1
ATOM 727 N N . TRP A 1 91 ? 13.656 -1.351 10.609 1 46.03 91 TRP A N 1
ATOM 728 C CA . TRP A 1 91 ? 13.016 -0.064 10.352 1 46.03 91 TRP A CA 1
ATOM 729 C C . TRP A 1 91 ? 14.047 1.051 10.258 1 46.03 91 TRP A C 1
ATOM 731 O O . TRP A 1 91 ? 13.695 2.232 10.219 1 46.03 91 TRP A O 1
ATOM 741 N N . GLU A 1 92 ? 15.18 0.724 10.617 1 47.38 92 GLU A N 1
ATOM 742 C CA . GLU A 1 92 ? 16.094 1.854 10.688 1 47.38 92 GLU A CA 1
ATOM 743 C C . GLU A 1 92 ? 15.922 2.785 9.492 1 47.38 92 GLU A C 1
ATOM 745 O O . GLU A 1 92 ? 15.922 4.008 9.641 1 47.38 92 GLU A O 1
ATOM 750 N N . GLY A 1 93 ? 15.992 2.27 8.336 1 47.09 93 GLY A N 1
ATOM 751 C CA . GLY A 1 93 ? 16.031 3.273 7.285 1 47.09 93 GLY A CA 1
ATOM 752 C C . GLY A 1 93 ? 14.695 3.93 7.023 1 47.09 93 GLY A C 1
ATOM 753 O O . GLY A 1 93 ? 14.609 5.152 6.902 1 47.09 93 GLY A O 1
ATOM 754 N N . VAL A 1 94 ? 13.789 3.104 6.605 1 46.91 94 VAL A N 1
ATOM 755 C CA . VAL A 1 94 ? 12.531 3.695 6.152 1 46.91 94 VAL A CA 1
ATOM 756 C C . VAL A 1 94 ? 11.734 4.188 7.355 1 46.91 94 VAL A C 1
ATOM 758 O O . VAL A 1 94 ? 10.875 5.066 7.219 1 46.91 94 VAL A O 1
ATOM 761 N N . LYS A 1 95 ? 11.656 3.344 8.367 1 47.75 95 LYS A N 1
ATOM 762 C CA . LYS A 1 95 ? 10.734 3.592 9.469 1 47.75 95 LYS A CA 1
ATOM 763 C C . LYS A 1 95 ? 10.898 5.008 10.016 1 47.75 95 LYS A C 1
ATOM 765 O O . LYS A 1 95 ? 9.906 5.691 10.281 1 47.75 95 LYS A O 1
ATOM 770 N N . GLN A 1 96 ? 12.172 5.234 10.406 1 52.66 96 GLN A N 1
ATOM 771 C CA . GLN A 1 96 ? 12.266 6.379 11.305 1 52.66 96 GLN A CA 1
ATOM 772 C C . GLN A 1 96 ? 11.633 7.617 10.688 1 52.66 96 GLN A C 1
ATOM 774 O O . GLN A 1 96 ? 11.07 8.453 11.398 1 52.66 96 GLN A O 1
ATOM 779 N N . ARG A 1 97 ? 11.469 7.516 9.398 1 59.09 97 ARG A N 1
ATOM 780 C CA . ARG A 1 97 ? 11.172 8.867 8.93 1 59.09 97 ARG A CA 1
ATOM 781 C C . ARG A 1 97 ? 9.703 9 8.555 1 59.09 97 ARG A C 1
ATOM 783 O O . ARG A 1 97 ? 9.102 10.062 8.75 1 59.09 97 ARG A O 1
ATOM 790 N N . TYR A 1 98 ? 8.961 7.766 8.352 1 69.81 98 TYR A N 1
ATOM 791 C CA . TYR A 1 98 ? 7.676 8.031 7.707 1 69.81 98 TYR A CA 1
ATOM 792 C C . TYR A 1 98 ? 6.52 7.555 8.578 1 69.81 98 TYR A C 1
ATOM 794 O O . TYR A 1 98 ? 5.363 7.91 8.328 1 69.81 98 TYR A O 1
ATOM 802 N N . TRP A 1 99 ? 6.871 6.844 9.688 1 79.81 99 TRP A N 1
ATOM 803 C CA . TRP A 1 99 ? 5.766 6.301 10.477 1 79.81 99 TRP A CA 1
ATOM 804 C C . TRP A 1 99 ? 6.191 6.051 11.914 1 79.81 99 TRP A C 1
ATOM 806 O O . TRP A 1 99 ? 7.164 5.332 12.164 1 79.81 99 TRP A O 1
ATOM 816 N N . GLN A 1 100 ? 5.496 6.512 12.875 1 80.44 100 GLN A N 1
ATOM 817 C CA . GLN A 1 100 ? 5.879 6.391 14.273 1 80.44 100 GLN A CA 1
ATOM 818 C C . GLN A 1 100 ? 4.715 5.883 15.117 1 80.44 100 GLN A C 1
ATOM 820 O O . GLN A 1 100 ? 4.828 5.777 16.344 1 80.44 100 GLN A O 1
ATOM 825 N N . LEU A 1 101 ? 3.627 5.602 14.5 1 86.62 101 LEU A N 1
ATOM 826 C CA . LEU A 1 101 ? 2.447 5.176 15.242 1 86.62 101 LEU A CA 1
ATOM 827 C C . LEU A 1 101 ? 2.5 3.68 15.531 1 86.62 101 LEU A C 1
ATOM 829 O O . LEU A 1 101 ? 3.297 2.955 14.938 1 86.62 101 LEU A O 1
ATOM 833 N N . ASP A 1 102 ? 1.613 3.154 16.391 1 86.62 102 ASP A N 1
ATOM 834 C CA . ASP A 1 102 ? 1.59 1.767 16.844 1 86.62 102 ASP A CA 1
ATOM 835 C C . ASP A 1 102 ? 0.819 0.884 15.859 1 86.62 102 ASP A C 1
ATOM 837 O O . ASP A 1 102 ? 0.943 -0.342 15.891 1 86.62 102 ASP A O 1
ATOM 841 N N . THR A 1 103 ? -0.003 1.544 15.109 1 88.56 103 THR A N 1
ATOM 842 C CA . THR A 1 103 ? -0.847 0.812 14.172 1 88.56 103 THR A CA 1
ATOM 843 C C . THR A 1 103 ? -0.715 1.387 12.766 1 88.56 103 THR A C 1
ATOM 845 O O . THR A 1 103 ? -0.721 2.605 12.586 1 88.56 103 THR A O 1
ATOM 848 N N . TYR A 1 104 ? -0.383 0.526 11.852 1 89.88 104 TYR A N 1
ATOM 849 C CA . TYR A 1 104 ? -0.409 0.909 10.445 1 89.88 104 TYR A CA 1
ATOM 850 C C . TYR A 1 104 ? -1.729 0.511 9.789 1 89.88 104 TYR A C 1
ATOM 852 O O . TYR A 1 104 ? -2.1 -0.666 9.797 1 89.88 104 TYR A O 1
ATOM 860 N N . TYR A 1 105 ? -2.438 1.454 9.242 1 91.38 105 TYR A N 1
ATOM 861 C CA . TYR A 1 105 ? -3.67 1.168 8.516 1 91.38 105 TYR A CA 1
ATOM 862 C C . TYR A 1 105 ? -3.395 0.976 7.031 1 91.38 105 TYR A C 1
ATOM 864 O O . TYR A 1 105 ? -3.213 1.949 6.297 1 91.38 105 TYR A O 1
ATOM 872 N N . LEU A 1 106 ? -3.428 -0.251 6.633 1 91.75 106 LEU A N 1
ATOM 873 C CA . LEU A 1 106 ? -3.221 -0.6 5.234 1 91.75 106 LEU A CA 1
ATOM 874 C C . LEU A 1 106 ? -4.469 -0.299 4.406 1 91.75 106 LEU A C 1
ATOM 876 O O . LEU A 1 106 ? -5.516 -0.914 4.613 1 91.75 106 LEU A O 1
ATOM 880 N N . PRO A 1 107 ? -4.305 0.631 3.482 1 92.69 107 PRO A N 1
ATOM 881 C CA . PRO A 1 107 ? -5.465 0.885 2.631 1 92.69 107 PRO A CA 1
ATOM 882 C C . PRO A 1 107 ? -5.621 -0.151 1.52 1 92.69 107 PRO A C 1
ATOM 884 O O . PRO A 1 107 ? -4.648 -0.478 0.835 1 92.69 107 PRO A O 1
ATOM 887 N N . VAL A 1 108 ? -6.789 -0.653 1.376 1 89.81 108 VAL A N 1
ATOM 888 C CA . VAL A 1 108 ? -7.172 -1.534 0.277 1 89.81 108 VAL A CA 1
ATOM 889 C C . VAL A 1 108 ? -8.398 -0.968 -0.438 1 89.81 108 VAL A C 1
ATOM 891 O O . VAL A 1 108 ? -9.477 -0.879 0.148 1 89.81 108 VAL A O 1
ATOM 894 N N . CYS A 1 109 ? -8.133 -0.592 -1.694 1 91 109 CYS A N 1
ATOM 895 C CA . CYS A 1 109 ? -9.172 0.099 -2.447 1 91 109 CYS A CA 1
ATOM 896 C C . CYS A 1 109 ? -9.664 -0.754 -3.611 1 91 109 CYS A C 1
ATOM 898 O O . CYS A 1 109 ? -8.859 -1.374 -4.312 1 91 109 CYS A O 1
ATOM 900 N N . GLN A 1 110 ? -10.977 -0.767 -3.789 1 89.06 110 GLN A N 1
ATOM 901 C CA . GLN A 1 110 ? -11.602 -1.497 -4.887 1 89.06 110 GLN A CA 1
ATOM 902 C C . GLN A 1 110 ? -12.789 -0.726 -5.449 1 89.06 110 GLN A C 1
ATOM 904 O O . GLN A 1 110 ? -13.398 0.091 -4.754 1 89.06 110 GLN A O 1
ATOM 909 N N . SER A 1 111 ? -13.016 -1.073 -6.727 1 89.56 111 SER A N 1
ATOM 910 C CA . SER A 1 111 ? -14.18 -0.429 -7.324 1 89.56 111 SER A CA 1
ATOM 911 C C . SER A 1 111 ? -15.461 -0.807 -6.586 1 89.56 111 SER A C 1
ATOM 913 O O . SER A 1 111 ? -15.633 -1.961 -6.188 1 89.56 111 SER A O 1
ATOM 915 N N . VAL A 1 112 ? -16.297 0.181 -6.285 1 84.56 112 VAL A N 1
ATOM 916 C CA . VAL A 1 112 ? -17.578 -0.073 -5.648 1 84.56 112 VAL A CA 1
ATOM 917 C C . VAL A 1 112 ? -18.5 -0.788 -6.629 1 84.56 112 VAL A C 1
ATOM 919 O O . VAL A 1 112 ? -19.375 -1.563 -6.219 1 84.56 112 VAL A O 1
ATOM 922 N N . GLU A 1 113 ? -18.406 -0.422 -7.922 1 69.19 113 GLU A N 1
ATOM 923 C CA . GLU A 1 113 ? -19.312 -1.014 -8.898 1 69.19 113 GLU A CA 1
ATOM 924 C C . GLU A 1 113 ? -18.984 -2.484 -9.141 1 69.19 113 GLU A C 1
ATOM 926 O O . GLU A 1 113 ? -17.812 -2.873 -9.117 1 69.19 113 GLU A O 1
ATOM 931 N N . ASP A 1 114 ? -19.828 -3.457 -8.688 1 54.09 114 ASP A N 1
ATOM 932 C CA . ASP A 1 114 ? -19.781 -4.895 -8.945 1 54.09 114 ASP A CA 1
ATOM 933 C C . ASP A 1 114 ? -19.484 -5.18 -10.414 1 54.09 114 ASP A C 1
ATOM 935 O O . ASP A 1 114 ? -20 -4.488 -11.305 1 54.09 114 ASP A O 1
ATOM 939 N N . PRO A 1 115 ? -18.219 -5.953 -10.68 1 47.06 115 PRO A N 1
ATOM 940 C CA . PRO A 1 115 ? -18.188 -6.379 -12.078 1 47.06 115 PRO A CA 1
ATOM 941 C C . PRO A 1 115 ? -19.531 -6.902 -12.57 1 47.06 115 PRO A C 1
ATOM 943 O O . PRO A 1 115 ? -20.172 -7.695 -11.875 1 47.06 115 PRO A O 1
ATOM 946 N N . GLU A 1 116 ? -20.438 -6.047 -13.164 1 38.59 116 GLU A N 1
ATOM 947 C CA . GLU A 1 116 ? -21.578 -6.691 -13.789 1 38.59 116 GLU A CA 1
ATOM 948 C C . GLU A 1 116 ? -21.188 -8 -14.461 1 38.59 116 GLU A C 1
ATOM 950 O O . GLU A 1 116 ? -20.047 -8.148 -14.914 1 38.59 116 GLU A O 1
ATOM 955 N N . MET B 1 1 ? -29.562 -42.469 -10.141 1 32.19 1 MET B N 1
ATOM 956 C CA . MET B 1 1 ? -29.578 -41.281 -10.977 1 32.19 1 MET B CA 1
ATOM 957 C C . MET B 1 1 ? -28.781 -40.156 -10.328 1 32.19 1 MET B C 1
ATOM 959 O O . MET B 1 1 ? -29.344 -39.344 -9.586 1 32.19 1 MET B O 1
ATOM 963 N N . SER B 1 2 ? -27.359 -40.219 -9.906 1 30.5 2 SER B N 1
ATOM 964 C CA . SER B 1 2 ? -26.438 -40.188 -8.773 1 30.5 2 SER B CA 1
ATOM 965 C C . SER B 1 2 ? -25.703 -38.844 -8.695 1 30.5 2 SER B C 1
ATOM 967 O O . SER B 1 2 ? -25.766 -38.156 -7.68 1 30.5 2 SER B O 1
ATOM 969 N N . ASP B 1 3 ? -24.234 -38.781 -9.008 1 32.12 3 ASP B N 1
ATOM 970 C CA . ASP B 1 3 ? -22.938 -38.281 -8.586 1 32.12 3 ASP B CA 1
ATOM 971 C C . ASP B 1 3 ? -22.625 -36.906 -9.211 1 32.12 3 ASP B C 1
ATOM 973 O O . ASP B 1 3 ? -21.547 -36.375 -9.023 1 32.12 3 ASP B O 1
ATOM 977 N N . LEU B 1 4 ? -23.141 -36.562 -10.406 1 31.53 4 LEU B N 1
ATOM 978 C CA . LEU B 1 4 ? -22.812 -35.469 -11.328 1 31.53 4 LEU B CA 1
ATOM 979 C C . LEU B 1 4 ? -23.062 -34.125 -10.68 1 31.53 4 LEU B C 1
ATOM 981 O O . LEU B 1 4 ? -22.453 -33.125 -11.062 1 31.53 4 LEU B O 1
ATOM 985 N N . ASP B 1 5 ? -24.094 -33.938 -9.906 1 32.28 5 ASP B N 1
ATOM 986 C CA . ASP B 1 5 ? -24.641 -32.656 -9.477 1 32.28 5 ASP B CA 1
ATOM 987 C C . ASP B 1 5 ? -23.688 -31.938 -8.523 1 32.28 5 ASP B C 1
ATOM 989 O O . ASP B 1 5 ? -24.031 -30.906 -7.941 1 32.28 5 ASP B O 1
ATOM 993 N N . LYS B 1 6 ? -22.641 -32.688 -7.914 1 29.88 6 LYS B N 1
ATOM 994 C CA . LYS B 1 6 ? -21.641 -32.156 -6.977 1 29.88 6 LYS B CA 1
ATOM 995 C C . LYS B 1 6 ? -20.703 -31.188 -7.668 1 29.88 6 LYS B C 1
ATOM 997 O O . LYS B 1 6 ? -19.703 -30.766 -7.078 1 29.88 6 LYS B O 1
ATOM 1002 N N . ARG B 1 7 ? -20.656 -31.234 -9.031 1 28.84 7 ARG B N 1
ATOM 1003 C CA . ARG B 1 7 ? -19.625 -30.609 -9.867 1 28.84 7 ARG B CA 1
ATOM 1004 C C . ARG B 1 7 ? -19.5 -29.125 -9.57 1 28.84 7 ARG B C 1
ATOM 1006 O O . ARG B 1 7 ? -18.391 -28.594 -9.469 1 28.84 7 ARG B O 1
ATOM 1013 N N . HIS B 1 8 ? -20.328 -28.234 -10.102 1 30.38 8 HIS B N 1
ATOM 1014 C CA . HIS B 1 8 ? -20.312 -26.891 -10.672 1 30.38 8 HIS B CA 1
ATOM 1015 C C . HIS B 1 8 ? -20.188 -25.828 -9.586 1 30.38 8 HIS B C 1
ATOM 1017 O O . HIS B 1 8 ? -20 -24.656 -9.891 1 30.38 8 HIS B O 1
ATOM 1023 N N . GLU B 1 9 ? -20.906 -26.016 -8.469 1 31.47 9 GLU B N 1
ATOM 1024 C CA . GLU B 1 9 ? -21.125 -24.859 -7.605 1 31.47 9 GLU B CA 1
ATOM 1025 C C . GLU B 1 9 ? -19.812 -24.359 -7.004 1 31.47 9 GLU B C 1
ATOM 1027 O O . GLU B 1 9 ? -19.812 -23.516 -6.094 1 31.47 9 GLU B O 1
ATOM 1032 N N . LEU B 1 10 ? -18.719 -25.156 -7.195 1 28.25 10 LEU B N 1
ATOM 1033 C CA . LEU B 1 10 ? -17.391 -24.922 -6.633 1 28.25 10 LEU B CA 1
ATOM 1034 C C . LEU B 1 10 ? -16.891 -23.531 -6.992 1 28.25 10 LEU B C 1
ATOM 1036 O O . LEU B 1 10 ? -15.953 -23.031 -6.371 1 28.25 10 LEU B O 1
ATOM 1040 N N . CYS B 1 11 ? -16.984 -23.25 -8.289 1 29.83 11 CYS B N 1
ATOM 1041 C CA . CYS B 1 11 ? -16.047 -22.312 -8.906 1 29.83 11 CYS B CA 1
ATOM 1042 C C . CYS B 1 11 ? -16.203 -20.922 -8.312 1 29.83 11 CYS B C 1
ATOM 1044 O O . CYS B 1 11 ? -15.656 -19.953 -8.844 1 29.83 11 CYS B O 1
ATOM 1046 N N . SER B 1 12 ? -17.328 -20.797 -7.668 1 29.83 12 SER B N 1
ATOM 1047 C CA . SER B 1 12 ? -17.578 -19.359 -7.535 1 29.83 12 SER B CA 1
ATOM 1048 C C . SER B 1 12 ? -16.297 -18.625 -7.137 1 29.83 12 SER B C 1
ATOM 1050 O O . SER B 1 12 ? -15.93 -17.625 -7.77 1 29.83 12 SER B O 1
ATOM 1052 N N . GLY B 1 13 ? -16.094 -18.516 -5.797 1 32.28 13 GLY B N 1
ATOM 1053 C CA . GLY B 1 13 ? -15.555 -17.406 -5.016 1 32.28 13 GLY B CA 1
ATOM 1054 C C . GLY B 1 13 ? -14.07 -17.188 -5.219 1 32.28 13 GLY B C 1
ATOM 1055 O O . GLY B 1 13 ? -13.383 -16.688 -4.332 1 32.28 13 GLY B O 1
ATOM 1056 N N . ILE B 1 14 ? -13.445 -18.109 -5.941 1 33.5 14 ILE B N 1
ATOM 1057 C CA . ILE B 1 14 ? -12.047 -17.891 -6.293 1 33.5 14 ILE B CA 1
ATOM 1058 C C . ILE B 1 14 ? -11.859 -16.5 -6.895 1 33.5 14 ILE B C 1
ATOM 1060 O O . ILE B 1 14 ? -12.383 -16.219 -7.973 1 33.5 14 ILE B O 1
ATOM 1064 N N . PHE B 1 15 ? -12.188 -15.492 -6.281 1 34.53 15 PHE B N 1
ATOM 1065 C CA . PHE B 1 15 ? -11.836 -14.156 -6.746 1 34.53 15 PHE B CA 1
ATOM 1066 C C . PHE B 1 15 ? -10.594 -14.188 -7.625 1 34.53 15 PHE B C 1
ATOM 1068 O O . PHE B 1 15 ? -9.648 -14.922 -7.336 1 34.53 15 PHE B O 1
ATOM 1075 N N . PHE B 1 16 ? -10.656 -14.227 -8.984 1 40.38 16 PHE B N 1
ATOM 1076 C CA . PHE B 1 16 ? -9.867 -14.141 -10.211 1 40.38 16 PHE B CA 1
ATOM 1077 C C . PHE B 1 16 ? -8.531 -13.461 -9.938 1 40.38 16 PHE B C 1
ATOM 1079 O O . PHE B 1 16 ? -7.762 -13.203 -10.867 1 40.38 16 PHE B O 1
ATOM 1086 N N . ASP B 1 17 ? -8.312 -12.641 -8.938 1 45.81 17 ASP B N 1
ATOM 1087 C CA . ASP B 1 17 ? -6.938 -12.18 -9.086 1 45.81 17 ASP B CA 1
ATOM 1088 C C . ASP B 1 17 ? -5.953 -13.336 -8.992 1 45.81 17 ASP B C 1
ATOM 1090 O O . ASP B 1 17 ? -5.73 -13.891 -7.91 1 45.81 17 ASP B O 1
ATOM 1094 N N . THR B 1 18 ? -6.168 -14.289 -9.938 1 54.97 18 THR B N 1
ATOM 1095 C CA . THR B 1 18 ? -5.094 -15.281 -9.992 1 54.97 18 THR B CA 1
ATOM 1096 C C . THR B 1 18 ? -3.736 -14.609 -9.797 1 54.97 18 THR B C 1
ATOM 1098 O O . THR B 1 18 ? -3.559 -13.438 -10.141 1 54.97 18 THR B O 1
ATOM 1101 N N . TYR B 1 19 ? -3.037 -15.203 -8.859 1 64.12 19 TYR B N 1
ATOM 1102 C CA . TYR B 1 19 ? -1.672 -14.766 -8.586 1 64.12 19 TYR B CA 1
ATOM 1103 C C . TYR B 1 19 ? -0.974 -14.328 -9.867 1 64.12 19 TYR B C 1
ATOM 1105 O O . TYR B 1 19 ? -0.364 -13.258 -9.922 1 64.12 19 TYR B O 1
ATOM 1113 N N . GLY B 1 20 ? -1.283 -15.117 -10.875 1 72.19 20 GLY B N 1
ATOM 1114 C CA . GLY B 1 20 ? -0.586 -14.797 -12.109 1 72.19 20 GLY B CA 1
ATOM 1115 C C . GLY B 1 20 ? -1.055 -13.5 -12.742 1 72.19 20 GLY B C 1
ATOM 1116 O O . GLY B 1 20 ? -0.238 -12.664 -13.133 1 72.19 20 GLY B O 1
ATOM 1117 N N . GLU B 1 21 ? -2.355 -13.312 -12.773 1 79.62 21 GLU B N 1
ATOM 1118 C CA . GLU B 1 21 ? -2.893 -12.109 -13.391 1 79.62 21 GLU B CA 1
ATOM 1119 C C . GLU B 1 21 ? -2.525 -10.867 -12.578 1 79.62 21 GLU B C 1
ATOM 1121 O O . GLU B 1 21 ? -2.215 -9.812 -13.148 1 79.62 21 GLU B O 1
ATOM 1126 N N . TYR B 1 22 ? -2.492 -11 -11.312 1 86 22 TYR B N 1
ATOM 1127 C CA . TYR B 1 22 ? -2.16 -9.867 -10.461 1 86 22 TYR B CA 1
ATOM 1128 C C . TYR B 1 22 ? -0.698 -9.469 -10.625 1 86 22 TYR B C 1
ATOM 1130 O O . TYR B 1 22 ? -0.38 -8.289 -10.781 1 86 22 TYR B O 1
ATOM 1138 N N . TYR B 1 23 ? 0.111 -10.469 -10.711 1 91.06 23 TYR B N 1
ATOM 1139 C CA . TYR B 1 23 ? 1.531 -10.203 -10.898 1 91.06 23 TYR B CA 1
ATOM 1140 C C . TYR B 1 23 ? 1.773 -9.477 -12.227 1 91.06 23 TYR B C 1
ATOM 1142 O O . TYR B 1 23 ? 2.525 -8.5 -12.273 1 91.06 23 TYR B O 1
ATOM 1150 N N . ASP B 1 24 ? 1.149 -10 -13.219 1 91 24 ASP B N 1
ATOM 1151 C CA . ASP B 1 24 ? 1.323 -9.391 -14.531 1 91 24 ASP B CA 1
ATOM 1152 C C . ASP B 1 24 ? 0.839 -7.945 -14.539 1 91 24 ASP B C 1
ATOM 1154 O O . ASP B 1 24 ? 1.478 -7.074 -15.133 1 91 24 ASP B O 1
ATOM 1158 N N . ASP B 1 25 ? -0.267 -7.699 -13.938 1 88.31 25 ASP B N 1
ATOM 1159 C CA . ASP B 1 25 ? -0.801 -6.344 -13.844 1 88.31 25 ASP B CA 1
ATOM 1160 C C . ASP B 1 25 ? 0.162 -5.422 -13.094 1 88.31 25 ASP B C 1
ATOM 1162 O O . ASP B 1 25 ? 0.392 -4.285 -13.516 1 88.31 25 ASP B O 1
ATOM 1166 N N . LEU B 1 26 ? 0.737 -5.883 -12 1 92.12 26 LEU B N 1
ATOM 1167 C CA . LEU B 1 26 ? 1.709 -5.113 -11.227 1 92.12 26 LEU B CA 1
ATOM 1168 C C . LEU B 1 26 ? 2.945 -4.805 -12.062 1 92.12 26 LEU B C 1
ATOM 1170 O O . LEU B 1 26 ? 3.422 -3.67 -12.078 1 92.12 26 LEU B O 1
ATOM 1174 N N . ARG B 1 27 ? 3.359 -5.809 -12.734 1 92.5 27 ARG B N 1
ATOM 1175 C CA . ARG B 1 27 ? 4.551 -5.652 -13.562 1 92.5 27 ARG B CA 1
ATOM 1176 C C . ARG B 1 27 ? 4.32 -4.609 -14.656 1 92.5 27 ARG B C 1
ATOM 1178 O O . ARG B 1 27 ? 5.184 -3.76 -14.898 1 92.5 27 ARG B O 1
ATOM 1185 N N . GLU B 1 28 ? 3.225 -4.699 -15.305 1 91.19 28 GLU B N 1
ATOM 1186 C CA . GLU B 1 28 ? 2.891 -3.721 -16.328 1 91.19 28 GLU B CA 1
ATOM 1187 C C . GLU B 1 28 ? 2.818 -2.311 -15.758 1 91.19 28 GLU B C 1
ATOM 1189 O O . GLU B 1 28 ? 3.35 -1.365 -16.344 1 91.19 28 GLU B O 1
ATOM 1194 N N . PHE B 1 29 ? 2.156 -2.133 -14.68 1 91.06 29 PHE B N 1
ATOM 1195 C CA . PHE B 1 29 ? 2.066 -0.831 -14.031 1 91.06 29 PHE B CA 1
ATOM 1196 C C . PHE B 1 29 ? 3.455 -0.294 -13.703 1 91.06 29 PHE B C 1
ATOM 1198 O O . PHE B 1 29 ? 3.732 0.889 -13.914 1 91.06 29 PHE B O 1
ATOM 1205 N N . HIS B 1 30 ? 4.328 -1.138 -13.195 1 94.44 30 HIS B N 1
ATOM 1206 C CA . HIS B 1 30 ? 5.648 -0.72 -12.742 1 94.44 30 HIS B CA 1
ATOM 1207 C C . HIS B 1 30 ? 6.48 -0.169 -13.891 1 94.44 30 HIS B C 1
ATOM 1209 O O . HIS B 1 30 ? 7.328 0.704 -13.695 1 94.44 30 HIS B O 1
ATOM 1215 N N . GLN B 1 31 ? 6.199 -0.634 -15.086 1 94.88 31 GLN B N 1
ATOM 1216 C CA . GLN B 1 31 ? 6.906 -0.089 -16.25 1 94.88 31 GLN B CA 1
ATOM 1217 C C . GLN B 1 31 ? 6.637 1.405 -16.391 1 94.88 31 GLN B C 1
ATOM 1219 O O . GLN B 1 31 ? 7.465 2.137 -16.953 1 94.88 31 GLN B O 1
ATOM 1224 N N . HIS B 1 32 ? 5.539 1.88 -15.906 1 91.56 32 HIS B N 1
ATOM 1225 C CA . HIS B 1 32 ? 5.164 3.285 -16.016 1 91.56 32 HIS B CA 1
ATOM 1226 C C . HIS B 1 32 ? 5.535 4.055 -14.75 1 91.56 32 HIS B C 1
ATOM 1228 O O . HIS B 1 32 ? 5.43 5.285 -14.719 1 91.56 32 HIS B O 1
ATOM 1234 N N . LEU B 1 33 ? 6.004 3.422 -13.773 1 92 33 LEU B N 1
ATOM 1235 C CA . LEU B 1 33 ? 6.285 4.027 -12.477 1 92 33 LEU B CA 1
ATOM 1236 C C . LEU B 1 33 ? 7.289 5.164 -12.609 1 92 33 LEU B C 1
ATOM 1238 O O . LEU B 1 33 ? 7.105 6.238 -12.023 1 92 33 LEU B O 1
ATOM 1242 N N . PRO B 1 34 ? 8.359 5.074 -13.438 1 92.12 34 PRO B N 1
ATOM 1243 C CA . PRO B 1 34 ? 9.336 6.16 -13.57 1 92.12 34 PRO B CA 1
ATOM 1244 C C . PRO B 1 34 ? 8.711 7.449 -14.102 1 92.12 34 PRO B C 1
ATOM 1246 O O . PRO B 1 34 ? 9.203 8.539 -13.812 1 92.12 34 PRO B O 1
ATOM 1249 N N . THR B 1 35 ? 7.602 7.328 -14.828 1 91.12 35 THR B N 1
ATOM 1250 C CA . THR B 1 35 ? 6.93 8.5 -15.375 1 91.12 35 THR B CA 1
ATOM 1251 C C . THR B 1 35 ? 5.883 9.031 -14.398 1 91.12 35 THR B C 1
ATOM 1253 O O . THR B 1 35 ? 5.574 10.219 -14.406 1 91.12 35 THR B O 1
ATOM 1256 N N . LEU B 1 36 ? 5.438 8.25 -13.57 1 87.31 36 LEU B N 1
ATOM 1257 C CA . LEU B 1 36 ? 4.316 8.609 -12.711 1 87.31 36 LEU B CA 1
ATOM 1258 C C . LEU B 1 36 ? 4.812 9.094 -11.352 1 87.31 36 LEU B C 1
ATOM 1260 O O . LEU B 1 36 ? 4.238 10.016 -10.766 1 87.31 36 LEU B O 1
ATOM 1264 N N . LEU B 1 37 ? 5.902 8.484 -10.891 1 87.19 37 LEU B N 1
ATOM 1265 C CA . LEU B 1 37 ? 6.387 8.82 -9.555 1 87.19 37 LEU B CA 1
ATOM 1266 C C . LEU B 1 37 ? 7.355 10 -9.609 1 87.19 37 LEU B C 1
ATOM 1268 O O . LEU B 1 37 ? 8.336 9.961 -10.352 1 87.19 37 LEU B O 1
ATOM 1272 N N . LYS B 1 38 ? 7.07 10.977 -8.875 1 82.88 38 LYS B N 1
ATOM 1273 C CA . LYS B 1 38 ? 7.957 12.133 -8.82 1 82.88 38 LYS B CA 1
ATOM 1274 C C . LYS B 1 38 ? 9.266 11.789 -8.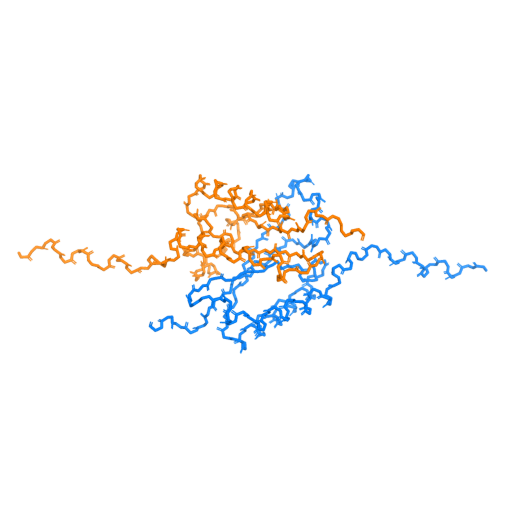125 1 82.88 38 LYS B C 1
ATOM 1276 O O . LYS B 1 38 ? 9.32 10.859 -7.316 1 82.88 38 LYS B O 1
ATOM 1281 N N . PRO B 1 39 ? 10.289 12.633 -8.375 1 82.31 39 PRO B N 1
ATOM 1282 C CA . PRO B 1 39 ? 11.531 12.422 -7.633 1 82.31 39 PRO B CA 1
ATOM 1283 C C . PRO B 1 39 ? 11.344 12.516 -6.121 1 82.31 39 PRO B C 1
ATOM 1285 O O . PRO B 1 39 ? 10.664 13.43 -5.637 1 82.31 39 PRO B O 1
ATOM 1288 N N . GLY B 1 40 ? 11.828 11.562 -5.492 1 77.38 40 GLY B N 1
ATOM 1289 C CA . GLY B 1 40 ? 11.719 11.555 -4.039 1 77.38 40 GLY B CA 1
ATOM 1290 C C . GLY B 1 40 ? 10.398 10.992 -3.545 1 77.38 40 GLY B C 1
ATOM 1291 O O . GLY B 1 40 ? 10.172 10.906 -2.338 1 77.38 40 GLY B O 1
ATOM 1292 N N . GLY B 1 41 ? 9.594 10.664 -4.539 1 81.69 41 GLY B N 1
ATOM 1293 C CA . GLY B 1 41 ? 8.305 10.109 -4.156 1 81.69 41 GLY B CA 1
ATOM 1294 C C . GLY B 1 41 ? 8.406 8.703 -3.58 1 81.69 41 GLY B C 1
ATOM 1295 O O . GLY B 1 41 ? 9.414 8.016 -3.779 1 81.69 41 GLY B O 1
ATOM 1296 N N . ILE B 1 42 ? 7.363 8.32 -2.758 1 86.94 42 ILE B N 1
ATOM 1297 C CA . ILE B 1 42 ? 7.254 6.992 -2.156 1 86.94 42 ILE B CA 1
ATOM 1298 C C . ILE B 1 42 ? 6.102 6.227 -2.809 1 86.94 42 ILE B C 1
ATOM 1300 O O . ILE B 1 42 ? 5.035 6.793 -3.055 1 86.94 42 ILE B O 1
ATOM 1304 N N . TYR B 1 43 ? 6.426 5.023 -3.104 1 90.38 43 TYR B N 1
ATOM 1305 C CA . TYR B 1 43 ? 5.441 4.172 -3.76 1 90.38 43 TYR B CA 1
ATOM 1306 C C . TYR B 1 43 ? 5.227 2.883 -2.977 1 90.38 43 TYR B C 1
ATOM 1308 O O . TYR B 1 43 ? 6.18 2.312 -2.438 1 90.38 43 TYR B O 1
ATOM 1316 N N . SER B 1 44 ? 3.963 2.471 -2.869 1 93.75 44 SER B N 1
ATOM 1317 C CA . SER B 1 44 ? 3.57 1.173 -2.33 1 93.75 44 SER B CA 1
ATOM 1318 C C . SER B 1 44 ? 2.475 0.533 -3.174 1 93.75 44 SER B C 1
ATOM 1320 O O . SER B 1 44 ? 1.902 1.18 -4.055 1 93.75 44 SER B O 1
ATOM 1322 N N . PHE B 1 45 ? 2.307 -0.71 -3.012 1 93.44 45 PHE B N 1
ATOM 1323 C CA . PHE B 1 45 ? 1.26 -1.469 -3.684 1 93.44 45 PHE B CA 1
ATOM 1324 C C . PHE B 1 45 ? 0.669 -2.521 -2.752 1 93.44 45 PHE B C 1
ATOM 1326 O O . PHE B 1 45 ? 1.224 -2.793 -1.686 1 93.44 45 PHE B O 1
ATOM 1333 N N . PHE B 1 46 ? -0.506 -3.023 -3.113 1 92.56 46 PHE B N 1
ATOM 1334 C CA . PHE B 1 46 ? -1.071 -4.113 -2.33 1 92.56 46 PHE B CA 1
ATOM 1335 C C . PHE B 1 46 ? -0.273 -5.398 -2.533 1 92.56 46 PHE B C 1
ATOM 1337 O O . PHE B 1 46 ? -0.227 -5.938 -3.641 1 92.56 46 PHE B O 1
ATOM 1344 N N . ASN B 1 47 ? 0.301 -5.801 -1.476 1 92.69 47 ASN B N 1
ATOM 1345 C CA . ASN B 1 47 ? 1.132 -6.992 -1.572 1 92.69 47 ASN B CA 1
ATOM 1346 C C . ASN B 1 47 ? 0.335 -8.258 -1.262 1 92.69 47 ASN B C 1
ATOM 1348 O O . ASN B 1 47 ? 0.571 -8.914 -0.243 1 92.69 47 ASN B O 1
ATOM 1352 N N . GLY B 1 48 ? -0.545 -8.547 -2.23 1 89.38 48 GLY B N 1
ATOM 1353 C CA . GLY B 1 48 ? -1.347 -9.758 -2.127 1 89.38 48 GLY B CA 1
ATOM 1354 C C . GLY B 1 48 ? -0.793 -10.914 -2.941 1 89.38 48 GLY B C 1
ATOM 1355 O O . GLY B 1 48 ? -1.525 -11.836 -3.291 1 89.38 48 GLY B O 1
ATOM 1356 N N . LEU B 1 49 ? 0.504 -10.852 -3.311 1 91.69 49 LEU B N 1
ATOM 1357 C CA . LEU B 1 49 ? 1.119 -11.891 -4.137 1 91.69 49 LEU B CA 1
ATOM 1358 C C . LEU B 1 49 ? 1.146 -13.227 -3.4 1 91.69 49 LEU B C 1
ATOM 1360 O O . LEU B 1 49 ? 1.779 -13.352 -2.352 1 91.69 49 LEU B O 1
ATOM 1364 N N . CYS B 1 50 ? 0.518 -14.227 -3.961 1 89.19 50 CYS B N 1
ATOM 1365 C CA . CYS B 1 50 ? 0.453 -15.555 -3.371 1 89.19 50 CYS B CA 1
ATOM 1366 C C . CYS B 1 50 ? 0.165 -15.477 -1.877 1 89.19 50 CYS B C 1
ATOM 1368 O O . CYS B 1 50 ? 0.863 -16.094 -1.073 1 89.19 50 CYS B O 1
ATOM 1370 N N . GLY B 1 51 ? -0.855 -14.828 -1.449 1 85.94 51 GLY B N 1
ATOM 1371 C CA . GLY B 1 51 ? -1.165 -14.484 -0.071 1 85.94 51 GLY B CA 1
ATOM 1372 C C . GLY B 1 51 ? -1.604 -15.672 0.759 1 85.94 51 GLY B C 1
ATOM 1373 O O . GLY B 1 51 ? -1.892 -15.531 1.95 1 85.94 51 GLY B O 1
ATOM 1374 N N . SER B 1 52 ? -1.565 -16.875 0.222 1 84.62 52 SER B N 1
ATOM 1375 C CA . SER B 1 52 ? -1.945 -18.078 0.96 1 84.62 52 SER B CA 1
ATOM 1376 C C . SER B 1 52 ? -0.802 -19.078 1.002 1 84.62 52 SER B C 1
ATOM 1378 O O . SER B 1 52 ? -0.923 -20.141 1.62 1 84.62 52 SER B O 1
ATOM 1380 N N . ASN B 1 53 ? 0.248 -18.734 0.339 1 90.06 53 ASN B N 1
ATOM 1381 C CA . ASN B 1 53 ? 1.418 -19.594 0.272 1 90.06 53 ASN B CA 1
ATOM 1382 C C . ASN B 1 53 ? 2.699 -18.844 0.604 1 90.06 53 ASN B C 1
ATOM 1384 O O . ASN B 1 53 ? 3.223 -18.094 -0.232 1 90.06 53 ASN B O 1
ATOM 1388 N N . ALA B 1 54 ? 3.23 -19.062 1.746 1 90.44 54 ALA B N 1
ATOM 1389 C CA . ALA B 1 54 ? 4.352 -18.297 2.275 1 90.44 54 ALA B CA 1
ATOM 1390 C C . ALA B 1 54 ? 5.574 -18.406 1.369 1 90.44 54 ALA B C 1
ATOM 1392 O O . ALA B 1 54 ? 6.273 -17.422 1.12 1 90.44 54 ALA B O 1
ATOM 1393 N N . PHE B 1 55 ? 5.789 -19.672 0.888 1 93.62 55 PHE B N 1
ATOM 1394 C CA . PHE B 1 55 ? 6.961 -19.906 0.055 1 93.62 55 PHE B CA 1
ATOM 1395 C C . PHE B 1 55 ? 6.883 -19.094 -1.231 1 93.62 55 PHE B C 1
ATOM 1397 O O . PHE B 1 55 ? 7.797 -18.328 -1.544 1 93.62 55 PHE B O 1
ATOM 1404 N N . PHE B 1 56 ? 5.801 -19.25 -1.977 1 92.44 56 PHE B N 1
ATOM 1405 C CA . PHE B 1 56 ? 5.652 -18.531 -3.24 1 92.44 56 PHE B CA 1
ATOM 1406 C C . PHE B 1 56 ? 5.559 -17.031 -3.006 1 92.44 56 PHE B C 1
ATOM 1408 O O . PHE B 1 56 ? 6.047 -16.234 -3.814 1 92.44 56 PHE B O 1
ATOM 1415 N N . HIS B 1 57 ? 5.004 -16.641 -1.901 1 93.75 57 HIS B N 1
ATOM 1416 C CA . HIS B 1 57 ? 4.891 -15.211 -1.586 1 93.75 57 HIS B CA 1
ATOM 1417 C C . HIS B 1 57 ? 6.27 -14.57 -1.467 1 93.75 57 HIS B C 1
ATOM 1419 O O . HIS B 1 57 ? 6.527 -13.531 -2.078 1 93.75 57 HIS B O 1
ATOM 1425 N N . VAL B 1 58 ? 7.18 -15.18 -0.754 1 94.62 58 VA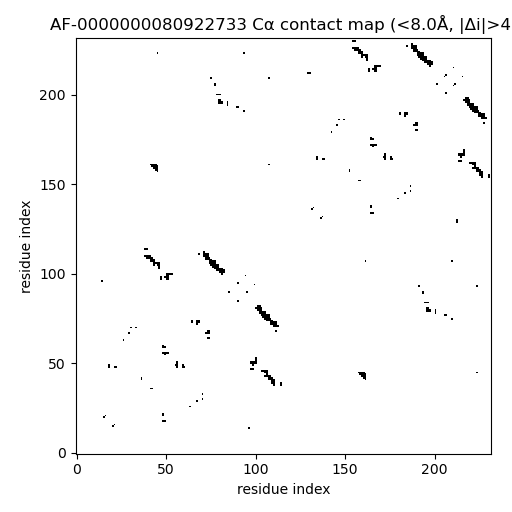L B N 1
ATOM 1426 C CA . VAL B 1 58 ? 8.516 -14.63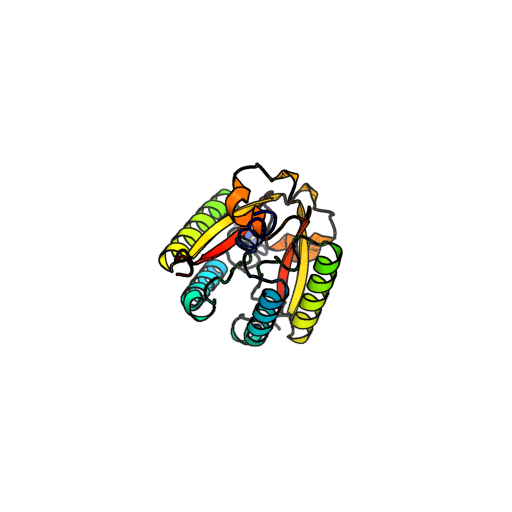3 -0.538 1 94.62 58 VAL B CA 1
ATOM 1427 C C . VAL B 1 58 ? 9.273 -14.586 -1.861 1 94.62 58 VAL B C 1
ATOM 1429 O O . VAL B 1 58 ? 9.961 -13.602 -2.158 1 94.62 58 VAL B O 1
ATOM 1432 N N . VAL B 1 59 ? 9.094 -15.625 -2.617 1 95.44 59 VAL B N 1
ATOM 1433 C CA . VAL B 1 59 ? 9.75 -15.656 -3.92 1 95.44 59 VAL B CA 1
ATOM 1434 C C . VAL B 1 59 ? 9.273 -14.477 -4.77 1 95.44 59 VAL B C 1
ATOM 1436 O O . VAL B 1 59 ? 10.094 -13.758 -5.352 1 95.44 59 VAL B O 1
ATOM 1439 N N . TYR B 1 60 ? 8.023 -14.273 -4.82 1 95.69 60 TYR B N 1
ATOM 1440 C CA . TYR B 1 60 ? 7.469 -13.203 -5.641 1 95.69 60 TYR B CA 1
ATOM 1441 C C . TYR B 1 60 ? 7.848 -11.836 -5.078 1 95.69 60 TYR B C 1
ATOM 1443 O O . TYR B 1 60 ? 8.117 -10.906 -5.836 1 95.69 60 TYR B O 1
ATOM 1451 N N . CYS B 1 61 ? 7.824 -11.68 -3.775 1 95.69 61 CYS B N 1
ATOM 1452 C CA . CYS B 1 61 ? 8.297 -10.422 -3.195 1 95.69 61 CYS B CA 1
ATOM 1453 C C . CYS B 1 61 ? 9.703 -10.094 -3.678 1 95.69 61 CYS B C 1
ATOM 1455 O O . CYS B 1 61 ? 9.977 -8.961 -4.078 1 95.69 61 CYS B O 1
ATOM 1457 N N . HIS B 1 62 ? 10.547 -11.062 -3.67 1 96.69 62 HIS B N 1
ATOM 1458 C CA . HIS B 1 62 ? 11.922 -10.852 -4.105 1 96.69 62 HIS B CA 1
ATOM 1459 C C . HIS B 1 62 ? 11.984 -10.539 -5.598 1 96.69 62 HIS B C 1
ATOM 1461 O O . HIS B 1 62 ? 12.727 -9.648 -6.023 1 96.69 62 HIS B O 1
ATOM 1467 N N . LEU B 1 63 ? 11.242 -11.297 -6.352 1 96.94 63 LEU B N 1
ATOM 1468 C CA . LEU B 1 63 ? 11.188 -11.07 -7.793 1 96.94 63 LEU B CA 1
ATOM 1469 C C . LEU B 1 63 ? 10.758 -9.641 -8.094 1 96.94 63 LEU B C 1
ATOM 1471 O O . LEU B 1 63 ? 11.398 -8.945 -8.883 1 96.94 63 LEU B O 1
ATOM 1475 N N . VAL B 1 64 ? 9.703 -9.203 -7.492 1 96.69 64 VAL B N 1
ATOM 1476 C CA . VAL B 1 64 ? 9.18 -7.863 -7.723 1 96.69 64 VAL B CA 1
ATOM 1477 C C . VAL B 1 64 ? 10.195 -6.82 -7.266 1 96.69 64 VAL B C 1
ATOM 1479 O O . VAL B 1 64 ? 10.406 -5.812 -7.941 1 96.69 64 VAL B O 1
ATOM 1482 N N . SER B 1 65 ? 10.844 -7.023 -6.141 1 96.94 65 SER B N 1
ATOM 1483 C CA . SER B 1 65 ? 11.867 -6.113 -5.645 1 96.94 65 SER B CA 1
ATOM 1484 C C . SER B 1 65 ? 13.008 -5.961 -6.652 1 96.94 65 SER B C 1
ATOM 1486 O O . SER B 1 65 ? 13.469 -4.848 -6.91 1 96.94 65 SER B O 1
ATOM 1488 N N . LEU B 1 66 ? 13.383 -7.078 -7.188 1 97.5 66 LEU B N 1
ATOM 1489 C CA . LEU B 1 66 ? 14.453 -7.059 -8.18 1 97.5 66 LEU B CA 1
ATOM 1490 C C . LEU B 1 66 ? 14.016 -6.305 -9.43 1 97.5 66 LEU B C 1
ATOM 1492 O O . LEU B 1 66 ? 14.789 -5.516 -9.984 1 97.5 66 LEU B O 1
ATOM 1496 N N . GLU B 1 67 ? 12.852 -6.562 -9.914 1 97.69 67 GLU B N 1
ATOM 1497 C CA . GLU B 1 67 ? 12.328 -5.867 -11.086 1 97.69 67 GLU B CA 1
ATOM 1498 C C . GLU B 1 67 ? 12.25 -4.363 -10.852 1 97.69 67 GLU B C 1
ATOM 1500 O O . GLU B 1 67 ? 12.609 -3.572 -11.727 1 97.69 67 GLU B O 1
ATOM 1505 N N . LEU B 1 68 ? 11.766 -3.947 -9.742 1 97 68 LEU B N 1
ATOM 1506 C CA . LEU B 1 68 ? 11.695 -2.531 -9.398 1 97 68 LEU B CA 1
ATOM 1507 C C . LEU B 1 68 ? 13.094 -1.925 -9.32 1 97 68 LEU B C 1
ATOM 1509 O O . LEU B 1 68 ? 13.305 -0.779 -9.719 1 97 68 LEU B O 1
ATOM 1513 N N . GLU B 1 69 ? 14.047 -2.723 -8.812 1 97.19 69 GLU B N 1
ATOM 1514 C CA . GLU B 1 69 ? 15.43 -2.256 -8.758 1 97.19 69 GLU B CA 1
ATOM 1515 C C . GLU B 1 69 ? 15.977 -1.972 -10.156 1 97.19 69 GLU B C 1
ATOM 1517 O O . GLU B 1 69 ? 16.688 -0.986 -10.359 1 97.19 69 GLU B O 1
ATOM 1522 N N . ASN B 1 70 ? 15.586 -2.824 -11.055 1 97.06 70 ASN B N 1
ATOM 1523 C CA . ASN B 1 70 ? 16 -2.633 -12.438 1 97.06 70 ASN B CA 1
ATOM 1524 C C . ASN B 1 70 ? 15.414 -1.352 -13.023 1 97.06 70 ASN B C 1
ATOM 1526 O O . ASN B 1 70 ? 15.961 -0.794 -13.977 1 97.06 70 ASN B O 1
ATOM 1530 N N . LEU B 1 71 ? 14.359 -0.913 -12.477 1 96 71 LEU B N 1
ATOM 1531 C CA . LEU B 1 71 ? 13.727 0.325 -12.914 1 96 71 LEU B CA 1
ATOM 1532 C C . LEU B 1 71 ? 14.25 1.517 -12.125 1 96 71 LEU B C 1
ATOM 1534 O O . LEU B 1 71 ? 13.828 2.652 -12.344 1 96 71 LEU B O 1
ATOM 1538 N N . GLY B 1 72 ? 15.125 1.302 -11.125 1 95.06 72 GLY B N 1
ATOM 1539 C CA . GLY B 1 72 ? 15.742 2.391 -10.383 1 95.06 72 GLY B CA 1
ATOM 1540 C C . GLY B 1 72 ? 15.109 2.619 -9.023 1 95.06 72 GLY B C 1
ATOM 1541 O O . GLY B 1 72 ? 15.25 3.697 -8.438 1 95.06 72 GLY B O 1
ATOM 1542 N N . TYR B 1 73 ? 14.391 1.631 -8.484 1 93.5 73 TYR B N 1
ATOM 1543 C CA . TYR B 1 73 ? 13.734 1.794 -7.191 1 93.5 73 TYR B CA 1
ATOM 1544 C C . TYR B 1 73 ? 14.172 0.712 -6.215 1 93.5 73 TYR B C 1
ATOM 1546 O O . TYR B 1 73 ? 14.25 -0.464 -6.574 1 93.5 73 TYR B O 1
ATOM 1554 N N . SER B 1 74 ? 14.508 1.151 -5.078 1 93.31 74 SER B N 1
ATOM 1555 C CA . SER B 1 74 ? 14.727 0.195 -3.996 1 93.31 74 SER B CA 1
ATOM 1556 C C . SER B 1 74 ? 13.43 -0.108 -3.258 1 93.31 74 SER B C 1
ATOM 1558 O O . SER B 1 74 ? 12.555 0.755 -3.148 1 93.31 74 SER B O 1
ATOM 1560 N N . THR B 1 75 ? 13.352 -1.337 -2.775 1 92.56 75 THR B N 1
ATOM 1561 C CA . THR B 1 75 ? 12.148 -1.759 -2.072 1 92.56 75 THR B CA 1
ATOM 1562 C C . THR B 1 75 ? 12.492 -2.285 -0.681 1 92.56 75 THR B C 1
ATOM 1564 O O . THR B 1 75 ? 13.344 -3.16 -0.536 1 92.56 75 THR B O 1
A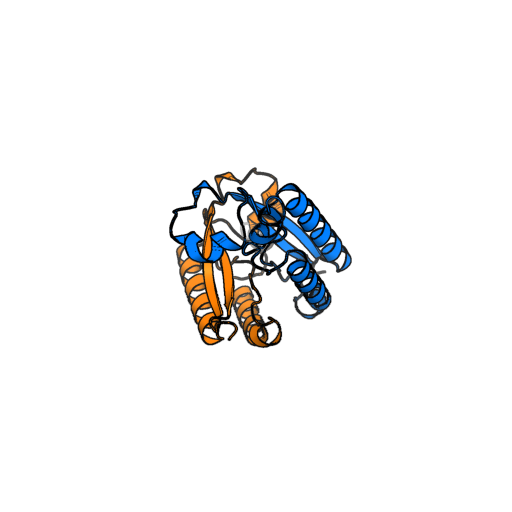TOM 1567 N N . GLN B 1 76 ? 11.883 -1.703 0.26 1 90.06 76 GLN B N 1
ATOM 1568 C CA . GLN B 1 76 ? 11.875 -2.248 1.613 1 90.06 76 GLN B CA 1
ATOM 1569 C C . GLN B 1 76 ? 10.57 -2.996 1.896 1 90.06 76 GLN B C 1
ATOM 1571 O O . GLN B 1 76 ? 9.484 -2.494 1.602 1 90.06 76 GLN B O 1
ATOM 1576 N N . LEU B 1 77 ? 10.727 -4.199 2.447 1 92.69 77 LEU B N 1
ATOM 1577 C CA . LEU B 1 77 ? 9.57 -4.984 2.871 1 92.69 77 LEU B CA 1
ATOM 1578 C C . LEU B 1 77 ? 9.438 -4.973 4.391 1 92.69 77 LEU B C 1
ATOM 1580 O O . LEU B 1 77 ? 10.188 -5.656 5.09 1 92.69 77 LEU B O 1
ATOM 1584 N N . ILE B 1 78 ? 8.406 -4.328 4.809 1 87.56 78 ILE B N 1
ATOM 1585 C CA . ILE B 1 78 ? 8.219 -4.18 6.25 1 87.56 78 ILE B CA 1
ATOM 1586 C C . ILE B 1 78 ? 7.258 -5.25 6.754 1 87.56 78 ILE B C 1
ATOM 1588 O O . ILE B 1 78 ? 6.086 -5.277 6.371 1 87.56 78 ILE B O 1
ATOM 1592 N N . PRO B 1 79 ? 7.785 -6.055 7.621 1 90.38 79 PRO B N 1
ATOM 1593 C CA . PRO B 1 79 ? 6.898 -7.094 8.156 1 90.38 79 PRO B CA 1
ATOM 1594 C C . PRO B 1 79 ? 5.926 -6.559 9.203 1 90.38 79 PRO B C 1
ATOM 1596 O O . PRO B 1 79 ? 6.344 -5.887 10.148 1 90.38 79 PRO B O 1
ATOM 1599 N N . LEU B 1 80 ? 4.676 -6.828 9 1 88 80 LEU B N 1
ATOM 1600 C CA . LEU B 1 80 ? 3.615 -6.469 9.93 1 88 80 LEU B CA 1
ATOM 1601 C C . LEU B 1 80 ? 2.797 -7.695 10.32 1 88 80 LEU B C 1
ATOM 1603 O O . LEU B 1 80 ? 2.283 -8.406 9.461 1 88 80 LEU B O 1
ATOM 1607 N N . PRO B 1 81 ? 2.648 -7.98 11.555 1 86.25 81 PRO B N 1
ATOM 1608 C CA . PRO B 1 81 ? 1.861 -9.148 11.961 1 86.25 81 PRO B CA 1
ATOM 1609 C C . PRO B 1 81 ? 0.375 -8.992 11.648 1 86.25 81 PRO B C 1
ATOM 1611 O O . PRO B 1 81 ? -0.181 -7.902 11.781 1 86.25 81 PRO B O 1
ATOM 1614 N N . VAL B 1 82 ? -0.26 -10.031 11.07 1 80.94 82 VAL B N 1
ATOM 1615 C CA . VAL B 1 82 ? -1.675 -10.047 10.719 1 80.94 82 VAL B CA 1
ATOM 1616 C C . VAL B 1 82 ? -2.482 -10.695 11.844 1 80.94 82 VAL B C 1
ATOM 1618 O O . VAL B 1 82 ? -3.648 -10.352 12.055 1 80.94 82 VAL B O 1
ATOM 1621 N N . LYS B 1 83 ? -2.176 -11.844 12.445 1 64.38 83 LYS B N 1
ATOM 1622 C CA . LYS B 1 83 ? -2.939 -12.648 13.391 1 64.38 83 LYS B CA 1
ATOM 1623 C C . LYS B 1 83 ? -3.525 -11.781 14.5 1 64.38 83 LYS B C 1
ATOM 1625 O O . LYS B 1 83 ? -4.664 -11.992 14.922 1 64.38 83 LYS B O 1
ATOM 1630 N N . ASP B 1 84 ? -2.723 -11.109 15.203 1 55.25 84 ASP B N 1
ATOM 1631 C CA . ASP B 1 84 ? -3.283 -10.57 16.438 1 55.25 84 ASP B CA 1
ATOM 1632 C C . ASP B 1 84 ? -4.383 -9.555 16.141 1 55.25 84 ASP B C 1
ATOM 1634 O O . ASP B 1 84 ? -5.043 -9.062 17.062 1 55.25 84 ASP B O 1
ATOM 1638 N N . CYS B 1 85 ? -4.297 -9.094 15.016 1 48 85 CYS B N 1
ATOM 1639 C CA . CYS B 1 85 ? -5.234 -8.016 14.75 1 48 85 CYS B CA 1
ATOM 1640 C C . CYS B 1 85 ? -6.605 -8.562 14.367 1 48 85 CYS B C 1
ATOM 1642 O O . CYS B 1 85 ? -7.512 -7.793 14.039 1 48 85 CYS B O 1
ATOM 1644 N N . LEU B 1 86 ? -6.621 -9.867 13.922 1 45.53 86 LEU B N 1
ATOM 1645 C CA . LEU B 1 86 ? -7.844 -10.281 13.242 1 45.53 86 LEU B CA 1
ATOM 1646 C C . LEU B 1 86 ? -9.055 -10.133 14.164 1 45.53 86 LEU B C 1
ATOM 1648 O O . LEU B 1 86 ? -9.211 -10.914 15.109 1 45.53 86 LEU B O 1
ATOM 1652 N N . GLY B 1 87 ? -9.219 -9.148 14.703 1 43 87 GLY B N 1
ATOM 1653 C CA . GLY B 1 87 ? -10.617 -9.32 15.047 1 43 87 GLY B CA 1
ATOM 1654 C C . GLY B 1 87 ? -11.469 -9.781 13.875 1 43 87 GLY B C 1
ATOM 1655 O O . GLY B 1 87 ? -11.102 -9.57 12.719 1 43 87 GLY B O 1
ATOM 1656 N N . GLU B 1 88 ? -12.219 -10.977 13.977 1 44.88 88 GLU B N 1
ATOM 1657 C CA . GLU B 1 88 ? -13.07 -11.719 13.047 1 44.88 88 GLU B CA 1
ATOM 1658 C C . GLU B 1 88 ? -13.742 -10.789 12.047 1 44.88 88 GLU B C 1
ATOM 1660 O O . GLU B 1 88 ? -13.883 -11.133 10.875 1 44.88 88 GLU B O 1
ATOM 1665 N N . GLN B 1 89 ? -14.18 -9.734 12.445 1 48.5 89 GLN B N 1
ATOM 1666 C CA . GLN B 1 89 ? -15.148 -9.023 11.625 1 48.5 89 GLN B CA 1
ATOM 1667 C C . GLN B 1 89 ? -14.461 -8.156 10.578 1 48.5 89 GLN B C 1
ATOM 1669 O O . GLN B 1 89 ? -14.977 -7.984 9.469 1 48.5 89 GLN B O 1
ATOM 1674 N N . VAL B 1 90 ? -13.414 -7.605 10.953 1 46.84 90 VAL B N 1
ATOM 1675 C CA . VAL B 1 90 ? -12.945 -6.543 10.07 1 46.84 90 VAL B CA 1
ATOM 1676 C C . VAL B 1 90 ? -12.375 -7.152 8.789 1 46.84 90 VAL B C 1
ATOM 1678 O O . VAL B 1 90 ? -12.406 -6.52 7.727 1 46.84 90 VAL B O 1
ATOM 1681 N N . TRP B 1 91 ? -11.734 -8.273 8.875 1 46.31 91 TRP B N 1
ATOM 1682 C CA . TRP B 1 91 ? -11.203 -8.875 7.66 1 46.31 91 TRP B CA 1
ATOM 1683 C C . TRP B 1 91 ? -12.305 -9.578 6.875 1 46.31 91 TRP B C 1
ATOM 1685 O O . TRP B 1 91 ? -12.023 -10.297 5.914 1 46.31 91 TRP B O 1
ATOM 1695 N N . GLU B 1 92 ? -13.367 -9.664 7.461 1 46.66 92 GLU B N 1
ATOM 1696 C CA . GLU B 1 92 ? -14.328 -10.484 6.742 1 46.66 92 GLU B CA 1
ATOM 1697 C C . GLU B 1 92 ? -14.32 -10.172 5.25 1 46.66 92 GLU B C 1
ATOM 1699 O O . GLU B 1 92 ? -14.383 -11.078 4.418 1 46.66 92 GLU B O 1
ATOM 1704 N N . GLY B 1 93 ? -14.453 -8.977 4.891 1 46.88 93 GLY B N 1
ATOM 1705 C CA . GLY B 1 93 ? -14.641 -8.812 3.457 1 46.88 93 GLY B CA 1
ATOM 1706 C C . GLY B 1 93 ? -13.359 -8.961 2.664 1 46.88 93 GLY B C 1
ATOM 1707 O O . GLY B 1 93 ? -13.344 -9.602 1.609 1 46.88 93 GLY B O 1
ATOM 1708 N N . VAL B 1 94 ? -12.43 -8.102 2.988 1 47.06 94 VAL B N 1
ATOM 1709 C CA . VAL B 1 94 ? -11.234 -8.086 2.152 1 47.06 94 VAL B CA 1
ATOM 1710 C C . VAL B 1 94 ? -10.359 -9.297 2.484 1 47.06 94 VAL B C 1
ATOM 1712 O O . VAL B 1 94 ? -9.57 -9.742 1.649 1 47.06 94 VAL B O 1
ATOM 1715 N N . LYS B 1 95 ? -10.164 -9.508 3.801 1 47.69 95 LYS B N 1
ATOM 1716 C CA . LYS B 1 95 ? -9.18 -10.477 4.273 1 47.69 95 LYS B CA 1
ATOM 1717 C C . LYS B 1 95 ? -9.375 -11.828 3.602 1 47.69 95 LYS B C 1
ATOM 1719 O O . LYS B 1 95 ? -8.406 -12.469 3.189 1 47.69 95 LYS B O 1
ATOM 1724 N N . GLN B 1 96 ? -10.641 -12.336 3.764 1 53.38 96 GLN B N 1
ATOM 1725 C CA . GLN B 1 96 ? -10.742 -13.766 3.484 1 53.38 96 GLN B CA 1
ATOM 1726 C C . GLN B 1 96 ? -10.258 -14.086 2.074 1 53.38 96 GLN B C 1
ATOM 1728 O O . GLN B 1 96 ? -9.766 -15.188 1.815 1 53.38 96 GLN B O 1
ATOM 1733 N N . ARG B 1 97 ? -10.172 -12.969 1.329 1 59.25 97 ARG B N 1
ATOM 1734 C CA . ARG B 1 97 ? -9.992 -13.492 -0.021 1 59.25 97 ARG B CA 1
ATOM 1735 C C . ARG B 1 97 ? -8.57 -13.242 -0.517 1 59.25 97 ARG B C 1
ATOM 1737 O O . ARG B 1 97 ? -8.008 -14.062 -1.24 1 59.25 97 ARG B O 1
ATOM 1744 N N . TYR B 1 98 ? -7.777 -12.195 0.153 1 69.19 98 TYR B N 1
ATOM 1745 C CA . TYR B 1 98 ? -6.578 -11.82 -0.587 1 69.19 98 TYR B CA 1
ATOM 1746 C C . TYR B 1 98 ? -5.324 -12.109 0.229 1 69.19 98 TYR B C 1
ATOM 1748 O O . TYR B 1 98 ? -4.211 -12.102 -0.306 1 69.19 98 TYR B O 1
ATOM 1756 N N . TRP B 1 99 ? -5.504 -12.516 1.517 1 80.44 99 TRP B N 1
ATOM 1757 C CA . TRP B 1 99 ? -4.309 -12.711 2.332 1 80.44 99 TRP B CA 1
ATOM 1758 C C . TRP B 1 99 ? -4.594 -13.648 3.498 1 80.44 99 TRP B C 1
ATOM 1760 O O . TRP B 1 99 ? -5.508 -13.414 4.289 1 80.44 99 TRP B O 1
ATOM 1770 N N . GLN B 1 100 ? -3.832 -14.641 3.729 1 80.62 100 GLN B N 1
ATOM 1771 C CA . GLN B 1 100 ? -4.074 -15.633 4.766 1 80.62 100 GLN B CA 1
ATOM 1772 C C . GLN B 1 100 ? -2.812 -15.898 5.586 1 80.62 100 GLN B C 1
ATOM 1774 O O . GLN B 1 100 ? -2.805 -16.766 6.465 1 80.62 100 GLN B O 1
ATOM 1779 N N . LEU B 1 101 ? -1.795 -15.18 5.281 1 86.81 101 LEU B N 1
ATOM 1780 C CA . LEU B 1 101 ? -0.533 -15.422 5.973 1 86.81 101 LEU B CA 1
ATOM 1781 C C . LEU B 1 101 ? -0.486 -14.664 7.297 1 86.81 101 LEU B C 1
ATOM 1783 O O . LEU B 1 101 ? -1.303 -13.773 7.535 1 86.81 101 LEU B O 1
ATOM 1787 N N . ASP B 1 102 ? 0.517 -14.93 8.156 1 86.75 102 ASP B N 1
ATOM 1788 C CA . ASP B 1 102 ? 0.647 -14.367 9.5 1 86.75 102 ASP B CA 1
ATOM 1789 C C . ASP B 1 102 ? 1.359 -13.016 9.453 1 86.75 102 ASP B C 1
ATOM 1791 O O . ASP B 1 102 ? 1.298 -12.25 10.414 1 86.75 102 ASP B O 1
ATOM 1795 N N . THR B 1 103 ? 2.08 -12.836 8.398 1 88.56 103 THR B N 1
ATOM 1796 C CA . THR B 1 103 ? 2.863 -11.609 8.258 1 88.56 103 THR B CA 1
ATOM 1797 C C . THR B 1 103 ? 2.574 -10.93 6.926 1 88.56 103 THR B C 1
ATOM 1799 O O . THR B 1 103 ? 2.512 -11.586 5.887 1 88.56 103 THR B O 1
ATOM 1802 N N . TYR B 1 104 ? 2.193 -9.695 7.02 1 89.88 104 TYR B N 1
ATOM 1803 C CA . TYR B 1 104 ? 2.07 -8.875 5.816 1 89.88 104 TYR B CA 1
ATOM 1804 C C . TYR B 1 104 ? 3.34 -8.07 5.566 1 89.88 104 TYR B C 1
ATOM 1806 O O . TYR B 1 104 ? 3.768 -7.297 6.426 1 89.88 104 TYR B O 1
ATOM 1814 N N . TYR B 1 105 ? 3.941 -8.242 4.426 1 91.31 105 TYR B N 1
ATOM 1815 C CA . TYR B 1 105 ? 5.109 -7.453 4.051 1 91.31 105 TYR B CA 1
ATOM 1816 C C . TYR B 1 105 ? 4.703 -6.215 3.258 1 91.31 105 TYR B C 1
ATOM 1818 O O . TYR B 1 105 ? 4.414 -6.305 2.062 1 91.31 105 TYR B O 1
ATOM 1826 N N . LEU B 1 106 ? 4.75 -5.109 3.928 1 91.69 106 LEU B N 1
ATOM 1827 C CA . LEU B 1 106 ? 4.422 -3.832 3.305 1 91.69 106 LEU B CA 1
ATOM 1828 C C . LEU B 1 106 ? 5.566 -3.35 2.422 1 91.69 106 LEU B C 1
ATOM 1830 O O . LEU B 1 106 ? 6.66 -3.061 2.916 1 91.69 106 LEU B O 1
ATOM 1834 N N . PRO B 1 107 ? 5.273 -3.26 1.139 1 92.25 107 PRO B N 1
ATOM 1835 C CA . PRO B 1 107 ? 6.336 -2.732 0.279 1 92.25 107 PRO B CA 1
ATOM 1836 C C . PRO B 1 107 ? 6.434 -1.208 0.331 1 92.25 107 PRO B C 1
ATOM 1838 O O . PRO B 1 107 ? 5.414 -0.518 0.241 1 92.25 107 PRO B O 1
ATOM 1841 N N . VAL B 1 108 ? 7.605 -0.722 0.496 1 89.62 108 VAL B N 1
ATOM 1842 C CA . VAL B 1 108 ? 7.926 0.7 0.416 1 89.62 108 VAL B CA 1
ATOM 1843 C C . VAL B 1 108 ? 9.047 0.922 -0.595 1 89.62 108 VAL B C 1
ATOM 1845 O O . VAL B 1 108 ? 10.18 0.471 -0.387 1 89.62 108 VAL B O 1
ATOM 1848 N N . CYS B 1 109 ? 8.648 1.604 -1.662 1 90.94 109 CYS B N 1
ATOM 1849 C CA . CYS B 1 109 ? 9.586 1.764 -2.773 1 90.94 109 CYS B CA 1
ATOM 1850 C C . CYS B 1 109 ? 9.992 3.223 -2.936 1 90.94 109 CYS B C 1
ATOM 1852 O O . CYS B 1 109 ? 9.156 4.121 -2.846 1 90.94 109 CYS B O 1
ATOM 1854 N N . GLN B 1 110 ? 11.289 3.42 -3.164 1 88.69 110 GLN B N 1
ATOM 1855 C CA . GLN B 1 110 ? 11.836 4.754 -3.387 1 88.69 110 GLN B CA 1
ATOM 1856 C C . GLN B 1 110 ? 12.93 4.727 -4.449 1 88.69 110 GLN B C 1
ATOM 1858 O O . GLN B 1 110 ? 13.562 3.691 -4.672 1 88.69 110 GLN B O 1
ATOM 1863 N N . SER B 1 111 ? 13.055 5.922 -5.039 1 89.5 111 SER B N 1
ATOM 1864 C CA . SER B 1 111 ? 14.125 6 -6.027 1 89.5 111 SER B CA 1
ATOM 1865 C C . SER B 1 111 ? 15.484 5.742 -5.387 1 89.5 111 SER B C 1
ATOM 1867 O O . SER B 1 111 ? 15.75 6.203 -4.273 1 89.5 111 SER B O 1
ATOM 1869 N N . VAL B 1 112 ? 16.297 4.91 -6 1 84.94 112 VAL B N 1
ATOM 1870 C CA . VAL B 1 112 ? 17.641 4.652 -5.523 1 84.94 112 VAL B CA 1
ATOM 1871 C C . VAL B 1 112 ? 18.516 5.898 -5.711 1 84.94 112 VAL B C 1
ATOM 1873 O O . VAL B 1 112 ? 19.453 6.137 -4.945 1 84.94 112 VAL B O 1
ATOM 1876 N N . GLU B 1 113 ? 18.281 6.641 -6.816 1 69.5 113 GLU B N 1
ATOM 1877 C CA . GLU B 1 113 ? 19.109 7.801 -7.094 1 69.5 113 GLU B CA 1
ATOM 1878 C C . GLU B 1 113 ? 18.828 8.938 -6.109 1 69.5 113 GLU B C 1
ATOM 1880 O O . GLU B 1 113 ? 17.688 9.133 -5.699 1 69.5 113 GLU B O 1
ATOM 1885 N N . ASP B 1 114 ? 19.75 9.266 -5.164 1 54.53 114 ASP B N 1
ATOM 1886 C CA . ASP B 1 114 ? 19.75 10.398 -4.242 1 54.53 114 ASP B CA 1
ATOM 1887 C C . ASP B 1 114 ? 19.344 11.68 -4.961 1 54.53 114 ASP B C 1
ATOM 1889 O O . ASP B 1 114 ? 19.734 11.906 -6.109 1 54.53 114 ASP B O 1
ATOM 1893 N N . PRO B 1 115 ? 18.094 12.344 -4.438 1 47.16 115 PRO B N 1
ATOM 1894 C CA . PRO B 1 115 ? 17.969 13.68 -5.031 1 47.16 115 PRO B CA 1
ATOM 1895 C C . PRO B 1 115 ? 19.297 14.438 -5.062 1 47.16 115 PRO B C 1
ATOM 1897 O O . PRO B 1 115 ? 20.031 14.461 -4.066 1 47.16 115 PRO B O 1
ATOM 1900 N N . GLU B 1 116 ? 20.109 14.352 -6.16 1 38.53 116 GLU B N 1
ATOM 1901 C CA . GLU B 1 116 ? 21.219 15.297 -6.184 1 38.53 116 GLU B CA 1
ATOM 1902 C C . GLU B 1 116 ? 20.812 16.641 -5.609 1 38.53 116 GLU B C 1
ATOM 1904 O O . GLU B 1 116 ? 19.656 17.047 -5.699 1 38.53 116 GLU B O 1
#

pLDDT: mean 74.51, std 23.56, range [28.25, 97.69]

Solvent-accessible surface area (backbone atoms only — not comparable to full-atom values): 13599 Å² total; per-residue (Å²): 143,74,79,73,69,71,72,59,70,76,67,55,83,64,70,65,77,32,52,66,59,49,49,52,51,51,54,58,53,53,73,47,37,77,79,69,51,55,91,85,38,77,44,32,53,68,71,47,57,41,26,79,38,70,70,60,21,53,53,47,54,50,50,52,39,51,54,40,40,76,71,44,24,42,62,46,71,44,66,24,51,40,64,88,56,57,52,75,67,77,39,51,73,65,31,74,76,43,49,68,54,58,58,44,52,47,45,43,29,32,57,61,70,67,86,122,145,86,79,71,86,78,61,72,83,70,66,65,82,66,68,71,69,40,53,65,58,45,49,51,52,51,53,58,53,54,73,46,39,77,78,70,51,54,91,84,38,80,44,32,54,67,72,48,56,42,26,78,36,71,68,60,21,52,51,47,54,49,51,52,38,50,56,39,40,75,71,44,24,42,63,45,70,44,67,23,51,40,64,90,54,57,50,77,68,77,36,52,74,65,32,76,74,45,50,68,54,59,58,45,52,47,44,42,29,32,56,61,70,67,86,122

Secondary structure (DSSP, 8-state):
--TTTTSSGGG----SS-HHHHHHHHHHHHHHHHHHSPTT-EE-----TTTT-HHHHHHHHHHHHHHHHHTTEEEEEEEEE-GGG--TTTTTTTHHHH--SSEEEEEEEEESS---/--SGGGSGGGSTT--S--HHHHHHHHHHHHHHHHHHSPTT-EE-----TTTT-HHHHHHHHHHHHHHHHHTTEEEEEEEEE-GGG--TTTTTTTHHHH--SSEEEEEEEEESS---

Nearest PDB structures (foldseek):
  8q5g-assembly1_B  TM=5.869E-01  e=1.735E+00  Bacillus tequilensis
  8qyg-assembly1_A  TM=5.813E-01  e=6.514E+00  Bacillus tequilensis
  8q5g-assembly1_B  TM=5.869E-01  e=1.345E+00  Bacillus tequilensis
  8qyg-assembly1_A  TM=5.814E-01  e=5.052E+00  Bacillus tequilensis

InterPro domains:
  IPR029063 S-adenosyl-L-methionine-dependent methyltransferase superfamily [G3DSA:3.40.50.150] (1-111)
  IPR029063 S-adenosyl-L-methionine-dependent methyltransferase superfamily [SSF53335] (13-109)
  IPR051038 RMT2/GAMT Methyltransferase [PTHR32379] (11-111)

Sequence (232 aa):
MSDLDKRHELCSGIFFDTYGEYYDDLREFHQHLPTLLKPGGIYSFFNGLCGSNAFFHVVYCHLVSLELENLGYSTQLIPLPVKDCLGEQVWEGVKQRYWQLDTYYLPVCQSVEDPEMSDLDKRHELCSGIFFDTYGEYYDDLREFHQHLPTLLKPGGIYSFFNGLCGSNAFFHVVYCHLVSLELENLGYSTQLIPLPVKDCLGEQVWEGVKQRYWQLDTYYLPVCQSVEDPE

Foldseek 3Di:
DPDVVVPPPVVPPLVPVPLVVVLVVVLVVLVCCVVVADAFGKDWDQLLRVQPDPVRSVVSVVVVQVSNVVVQKHKAWDKDADPVVPPPPPCVPVNVNRHDDGIHTTIIIHGNDPPD/DDDPVVPPPPPPDLPPPPLVVVLVVVLVVLVCCVVVADAFGKDWDDLLRVQPDPVRSVVSVVVVQVSNVVVQKHKAWDKDFDPVVPPPPPCVPVNVHRHDDGIHTTIIIHGNDPPD